Protein AF-A0A2A2J9A6-F1 (afdb_monomer_lite)

Foldseek 3Di:
DDDDDDPQFQFKKKKFFFKWQFPDFPDPAAFFKKKWKDAPNDIDIFDTQPSCHRIGTGRDIDIDGHGPPGQWMKMWMWGDDPPDDIHTAWIDIDGHDPVLVVFDKDWDWDQIAGPVGDSRGGITTMIIHTDGDPPQPPPPDDDDDDDDDDQDDQDVVLLVVVCVVQVVDDSVVLVVLCVVVSNPSVSSVVVSVVVVD

Sequence (197 aa):
MYGFIPPNTRGRLSITIHEANLVKNYGLVKMDPYIRIRVGHAGFETQTNLSGGRNPVWNRTIHAYLPVGVDSIYVQIFDERAFSSDELIAWQHILLPETIFNGDTVDDYYQLSGPQGENKEGMLHLTFSFAPIEQPVQGPGGVAQQAVREPVQITEEDLKEFADMFPSVDKEVVKCILEEKRGNKEATVNALLEMTQ

Radius of gyration: 27.21 Å; chains: 1; bounding box: 56×37×73 Å

Organism: NCBI:txid2018661

pLDDT: mean 84.54, std 18.9, range [30.8, 98.88]

Secondary structure (DSSP, 8-state):
------TTEEEEEEEEEEEEEES---SSS---EEEEEEETTEEEEPPP-TT-TTS-EEEEEEEEEEETT--EEEEEEEE--SSSPPEEEEEEEEEPPGGGGGT-EEEEEEE-BBTTBTT-SEEEEEEEEEEE-----SSS---------------HHHHHHHHHH-TTS-HHHHHHHHHHTTT-HHHHHHHHHHHH-

Structure (mmCIF, N/CA/C/O backbone):
data_AF-A0A2A2J9A6-F1
#
_entry.id   AF-A0A2A2J9A6-F1
#
loop_
_atom_site.group_PDB
_atom_site.id
_atom_site.type_symbol
_atom_site.label_atom_id
_atom_site.label_alt_id
_atom_site.label_comp_id
_atom_site.label_asym_id
_atom_site.label_entity_id
_atom_site.label_seq_id
_atom_site.pdbx_PDB_ins_code
_atom_site.Cartn_x
_atom_site.Cartn_y
_atom_site.Cartn_z
_atom_site.occupancy
_atom_site.B_iso_or_equiv
_atom_site.auth_seq_id
_atom_site.auth_comp_id
_atom_site.auth_asym_id
_atom_site.auth_atom_id
_atom_site.pdbx_PDB_model_num
ATOM 1 N N . MET A 1 1 ? 1.010 9.301 26.875 1.00 37.62 1 MET A N 1
ATOM 2 C CA . MET A 1 1 ? 1.169 10.314 25.809 1.00 37.62 1 MET A CA 1
ATOM 3 C C . MET A 1 1 ? 0.103 10.000 24.764 1.00 37.62 1 MET A C 1
ATOM 5 O O . MET A 1 1 ? 0.278 9.049 24.016 1.00 37.62 1 MET A O 1
ATOM 9 N N . TYR A 1 2 ? -1.062 10.653 24.826 1.00 45.22 2 TYR A N 1
ATOM 10 C CA . TYR A 1 2 ? -2.195 10.340 23.943 1.00 45.22 2 TYR A CA 1
ATOM 11 C C . TYR A 1 2 ? -1.920 10.926 22.554 1.00 45.22 2 TYR A C 1
ATOM 13 O O . TYR A 1 2 ? -1.975 12.138 22.369 1.00 45.22 2 TYR A O 1
ATOM 21 N N . GLY A 1 3 ? -1.539 10.073 21.603 1.00 61.12 3 GLY A N 1
ATOM 22 C CA . GLY A 1 3 ? -1.417 10.463 20.201 1.00 61.12 3 GLY A CA 1
ATOM 23 C C . GLY A 1 3 ? -2.794 10.782 19.621 1.00 61.12 3 GLY A C 1
ATOM 24 O O . GLY A 1 3 ? -3.776 10.124 19.957 1.00 61.12 3 GLY A O 1
ATOM 25 N N . PHE A 1 4 ? -2.870 11.797 18.762 1.00 74.75 4 PHE A N 1
ATOM 26 C CA . PHE A 1 4 ? -4.088 12.130 18.027 1.00 74.75 4 PHE A CA 1
ATOM 27 C C . PHE A 1 4 ? -4.530 10.934 17.165 1.00 74.75 4 PHE A C 1
ATOM 29 O O . PHE A 1 4 ? -3.755 10.430 16.345 1.00 74.75 4 PHE A O 1
ATOM 36 N N . ILE A 1 5 ? -5.774 10.491 17.356 1.00 81.00 5 ILE A N 1
ATOM 37 C CA . ILE A 1 5 ? -6.442 9.485 16.525 1.00 81.00 5 ILE A CA 1
ATOM 38 C C . ILE A 1 5 ? -7.473 10.233 15.674 1.00 81.00 5 ILE A C 1
ATOM 40 O O . ILE A 1 5 ? -8.324 10.919 16.246 1.00 81.00 5 ILE A O 1
ATOM 44 N N . PRO A 1 6 ? -7.424 10.132 14.334 1.00 81.69 6 PRO A N 1
ATOM 45 C CA . PRO A 1 6 ? -8.417 10.766 13.479 1.00 81.69 6 PRO A CA 1
ATOM 46 C C . PRO A 1 6 ? -9.841 10.290 13.815 1.00 81.69 6 PRO A C 1
ATOM 48 O O . PRO A 1 6 ? -10.031 9.109 14.131 1.00 81.69 6 PRO A O 1
ATOM 51 N N . PRO A 1 7 ? -10.857 11.164 13.723 1.00 80.31 7 PRO A N 1
ATOM 52 C CA . PRO A 1 7 ? -12.243 10.764 13.941 1.00 80.31 7 PRO A CA 1
ATOM 53 C C . PRO A 1 7 ? -12.660 9.671 12.946 1.00 80.31 7 PRO A C 1
ATOM 55 O O . PRO A 1 7 ? -12.127 9.591 11.840 1.00 80.31 7 PRO A O 1
ATOM 58 N N . ASN A 1 8 ? -13.633 8.842 13.334 1.00 86.12 8 ASN A N 1
ATOM 59 C CA . ASN A 1 8 ? -14.159 7.754 12.500 1.00 86.12 8 ASN A CA 1
ATOM 60 C C . ASN A 1 8 ? -13.101 6.705 12.080 1.00 86.12 8 ASN A C 1
ATOM 62 O O . ASN A 1 8 ? -13.161 6.142 10.988 1.00 86.12 8 ASN A O 1
ATOM 66 N N . THR A 1 9 ? -12.123 6.428 12.948 1.00 88.94 9 THR A N 1
ATOM 67 C CA . THR A 1 9 ? -11.085 5.410 12.719 1.00 88.94 9 THR A CA 1
ATOM 68 C C . THR A 1 9 ? -11.513 4.051 13.278 1.00 88.94 9 THR A C 1
ATOM 70 O O . THR A 1 9 ? -11.735 3.921 14.478 1.00 88.94 9 THR A O 1
ATOM 73 N N . ARG A 1 10 ? -11.584 3.019 12.432 1.00 89.81 10 ARG A N 1
ATOM 74 C CA . ARG A 1 10 ? -11.857 1.625 12.831 1.00 89.81 10 ARG A CA 1
ATOM 75 C C . ARG A 1 10 ? -10.683 1.018 13.604 1.00 89.81 10 ARG A C 1
ATOM 77 O O . ARG A 1 10 ? -10.871 0.237 14.530 1.00 89.81 10 ARG A O 1
ATOM 84 N N . GLY A 1 11 ? -9.461 1.346 13.199 1.00 93.88 11 GLY A N 1
ATOM 85 C CA . GLY A 1 11 ? -8.248 0.863 13.846 1.00 93.88 11 GLY A CA 1
ATOM 86 C C . GLY A 1 11 ? -6.990 1.188 13.063 1.00 93.88 11 GLY A C 1
ATOM 87 O O . GLY A 1 11 ? -7.013 1.998 12.138 1.00 93.88 11 GLY A O 1
ATOM 88 N N . ARG A 1 12 ? -5.882 0.562 13.446 1.00 95.81 12 ARG A N 1
ATOM 89 C CA . ARG A 1 12 ? -4.585 0.705 12.790 1.00 95.81 12 ARG A CA 1
ATOM 90 C C . ARG A 1 12 ? -4.320 -0.509 11.908 1.00 95.81 12 ARG A C 1
ATOM 92 O O . ARG A 1 12 ? -4.113 -1.613 12.408 1.00 95.81 12 ARG A O 1
ATOM 99 N N . LEU A 1 13 ? -4.293 -0.276 10.604 1.00 98.12 13 LEU A N 1
ATOM 100 C CA . LEU A 1 13 ? -3.852 -1.234 9.603 1.00 98.12 13 LEU A CA 1
ATOM 101 C C . LEU A 1 13 ? -2.323 -1.184 9.509 1.00 98.12 13 LEU A C 1
ATOM 103 O O . LEU A 1 13 ? -1.741 -0.109 9.344 1.00 98.12 13 LEU A O 1
ATOM 107 N N . SER A 1 14 ? -1.679 -2.340 9.615 1.00 98.50 14 SER A N 1
ATOM 108 C CA . SER A 1 14 ? -0.256 -2.504 9.331 1.00 98.50 14 SER A CA 1
ATOM 109 C C . SER A 1 14 ? -0.106 -3.215 7.995 1.00 98.50 14 SER A C 1
ATOM 111 O O . SER A 1 14 ? -0.689 -4.276 7.785 1.00 98.50 14 SER A O 1
ATOM 113 N N . ILE A 1 15 ? 0.662 -2.604 7.098 1.00 98.69 15 ILE A N 1
ATOM 114 C CA . ILE A 1 15 ? 0.931 -3.103 5.752 1.00 98.69 15 ILE A CA 1
ATOM 115 C C . ILE A 1 15 ? 2.437 -3.269 5.642 1.00 98.69 15 ILE A C 1
ATOM 117 O O . ILE A 1 15 ? 3.156 -2.270 5.599 1.00 98.69 15 ILE A O 1
ATOM 121 N N . THR A 1 16 ? 2.920 -4.504 5.618 1.00 98.75 16 THR A N 1
ATOM 122 C CA . THR A 1 16 ? 4.323 -4.789 5.315 1.00 98.75 16 THR A CA 1
ATOM 123 C C . THR A 1 16 ? 4.455 -5.091 3.836 1.00 98.75 16 THR A C 1
ATOM 125 O O . THR A 1 16 ? 3.799 -5.985 3.313 1.00 98.75 16 THR A O 1
ATOM 128 N N . ILE A 1 17 ? 5.304 -4.313 3.178 1.00 98.75 17 ILE A N 1
ATOM 129 C CA . ILE A 1 17 ? 5.631 -4.417 1.765 1.00 98.75 17 ILE A CA 1
ATOM 130 C C . ILE A 1 17 ? 6.988 -5.105 1.671 1.00 98.75 17 ILE A C 1
ATOM 132 O O . ILE A 1 17 ? 7.995 -4.510 2.067 1.00 98.75 17 ILE A O 1
ATOM 136 N N . HIS A 1 18 ? 7.014 -6.339 1.175 1.00 98.81 18 HIS A N 1
ATOM 137 C CA . HIS A 1 18 ? 8.240 -7.137 1.108 1.00 98.81 18 HIS A CA 1
ATOM 138 C C . HIS A 1 18 ? 8.972 -6.889 -0.202 1.00 98.81 18 HIS A C 1
ATOM 140 O O . HIS A 1 18 ? 9.935 -6.122 -0.242 1.00 98.81 18 HIS A O 1
ATOM 146 N N . GLU A 1 19 ? 8.471 -7.481 -1.280 1.00 98.75 19 GLU A N 1
ATOM 147 C CA . GLU A 1 19 ? 9.080 -7.468 -2.604 1.00 98.75 19 GLU A CA 1
ATOM 148 C C . GLU A 1 19 ? 8.026 -7.574 -3.707 1.00 98.75 19 GLU A C 1
ATOM 150 O O . GLU A 1 19 ? 6.873 -7.939 -3.461 1.00 98.75 19 GLU A O 1
ATOM 155 N N . ALA A 1 20 ? 8.427 -7.269 -4.938 1.00 98.69 20 ALA A N 1
ATOM 156 C CA . ALA A 1 20 ? 7.627 -7.543 -6.124 1.00 98.69 20 ALA A CA 1
ATOM 157 C C . ALA A 1 20 ? 8.412 -8.384 -7.131 1.00 98.69 20 ALA A C 1
ATOM 159 O O . ALA A 1 20 ? 9.635 -8.305 -7.224 1.00 98.69 20 ALA A O 1
ATOM 160 N N . ASN A 1 21 ? 7.689 -9.148 -7.943 1.00 98.44 21 ASN A N 1
ATOM 161 C CA . ASN A 1 21 ? 8.224 -9.810 -9.123 1.00 98.44 21 ASN A CA 1
ATOM 162 C C . ASN A 1 21 ? 7.487 -9.282 -10.351 1.00 98.44 21 ASN A C 1
ATOM 164 O O . ASN A 1 21 ? 6.360 -9.693 -10.622 1.00 98.44 21 ASN A O 1
ATOM 168 N N . LEU A 1 22 ? 8.121 -8.347 -11.058 1.00 98.44 22 LEU A N 1
ATOM 169 C CA . LEU A 1 22 ? 7.588 -7.662 -12.229 1.00 98.44 22 LEU A CA 1
ATOM 170 C C . LEU A 1 22 ? 7.965 -8.401 -13.515 1.00 98.44 22 LEU A C 1
ATOM 172 O O . LEU A 1 22 ? 9.079 -8.909 -13.694 1.00 98.44 22 LEU A O 1
ATOM 176 N N . VAL A 1 23 ? 7.048 -8.398 -14.475 1.00 97.88 23 VAL A N 1
ATOM 177 C CA . VAL A 1 23 ? 7.253 -9.103 -15.750 1.00 97.88 23 VAL A CA 1
ATOM 178 C C . VAL A 1 23 ? 8.178 -8.352 -16.707 1.00 97.88 23 VAL A C 1
ATOM 180 O O . VAL A 1 23 ? 8.826 -8.977 -17.547 1.00 97.88 23 VAL A O 1
ATOM 183 N N . LYS A 1 24 ? 8.278 -7.022 -16.586 1.00 96.44 24 LYS A N 1
ATOM 184 C CA . LYS A 1 24 ? 8.954 -6.172 -17.570 1.00 96.44 24 LYS A CA 1
ATOM 185 C C . LYS A 1 24 ? 9.792 -5.071 -16.923 1.00 96.44 24 LYS A C 1
ATOM 187 O O . LYS A 1 24 ? 9.453 -4.550 -15.871 1.00 96.44 24 LYS A O 1
ATOM 192 N N . ASN A 1 25 ? 10.905 -4.738 -17.579 1.00 94.56 25 ASN A N 1
ATOM 193 C CA . ASN A 1 25 ? 11.685 -3.532 -17.311 1.00 94.56 25 ASN A CA 1
ATOM 194 C C . ASN A 1 25 ? 11.294 -2.479 -18.354 1.00 94.56 25 ASN A C 1
ATOM 196 O O . ASN A 1 25 ? 11.432 -2.741 -19.551 1.00 94.56 25 ASN A O 1
ATOM 200 N N . TYR A 1 26 ? 10.787 -1.331 -17.912 1.00 90.94 26 TYR A N 1
ATOM 201 C CA . TYR A 1 26 ? 10.295 -0.271 -18.799 1.00 90.94 26 TYR A CA 1
ATOM 202 C C . TYR A 1 26 ? 11.366 0.771 -19.159 1.00 90.94 26 TYR A C 1
ATOM 204 O O . TYR A 1 26 ? 11.257 1.428 -20.192 1.00 90.94 26 TYR A O 1
ATOM 212 N N . GLY A 1 27 ? 12.434 0.872 -18.362 1.00 84.31 27 GLY A N 1
ATOM 213 C CA . GLY A 1 27 ? 13.573 1.753 -18.622 1.00 84.31 27 GLY A CA 1
ATOM 214 C C . GLY A 1 27 ? 14.643 1.160 -19.551 1.00 84.31 27 GLY A C 1
ATOM 215 O O . GLY A 1 27 ? 14.686 -0.043 -19.816 1.00 84.31 27 GLY A O 1
ATOM 216 N N . LEU A 1 28 ? 15.556 2.023 -20.012 1.00 86.19 28 LEU A N 1
ATOM 217 C CA . LEU A 1 28 ? 16.792 1.617 -20.706 1.00 86.19 28 LEU A CA 1
ATOM 218 C C . LEU A 1 28 ? 17.815 0.989 -19.746 1.00 86.19 28 LEU A C 1
ATOM 220 O O . LEU A 1 28 ? 18.600 0.128 -20.137 1.00 86.19 28 LEU A O 1
ATOM 224 N N . VAL A 1 29 ? 17.798 1.438 -18.491 1.00 91.75 29 VAL A N 1
ATOM 225 C CA . VAL A 1 29 ? 18.551 0.873 -17.367 1.00 91.75 29 VAL A CA 1
ATOM 226 C C . VAL A 1 29 ? 17.598 0.109 -16.448 1.00 91.75 29 VAL A C 1
ATOM 228 O O . VAL A 1 29 ? 16.384 0.094 -16.675 1.00 91.75 29 VAL A O 1
ATOM 231 N N . LYS A 1 30 ? 18.140 -0.556 -15.421 1.00 95.12 30 LYS A N 1
ATOM 232 C CA . LYS A 1 30 ? 17.301 -1.125 -14.363 1.00 95.12 30 LYS A CA 1
ATOM 233 C C . LYS A 1 30 ? 16.459 -0.014 -13.743 1.00 95.12 30 LYS A C 1
ATOM 235 O O . LYS A 1 30 ? 17.002 1.037 -13.430 1.00 95.12 30 LYS A O 1
ATOM 240 N N . MET A 1 31 ? 15.172 -0.292 -13.588 1.00 96.75 31 MET A N 1
ATOM 241 C CA . MET A 1 31 ? 14.245 0.592 -12.887 1.00 96.75 31 MET A CA 1
ATOM 242 C C . MET A 1 31 ? 14.673 0.798 -11.432 1.00 96.75 31 MET A C 1
ATOM 244 O O . MET A 1 31 ? 15.325 -0.084 -10.853 1.00 96.75 31 MET A O 1
ATOM 248 N N . ASP A 1 32 ? 14.221 1.911 -10.863 1.00 97.88 32 ASP A N 1
ATOM 249 C CA . ASP A 1 32 ? 14.381 2.314 -9.467 1.00 97.88 32 ASP A CA 1
ATOM 250 C C . ASP A 1 32 ? 12.989 2.339 -8.797 1.00 97.88 32 ASP A C 1
ATOM 252 O O . ASP A 1 32 ? 12.348 3.390 -8.731 1.00 97.88 32 ASP A O 1
ATOM 256 N N . PRO A 1 33 ? 12.439 1.186 -8.355 1.00 98.38 33 PRO A N 1
ATOM 257 C CA . PRO A 1 33 ? 11.025 1.112 -8.016 1.00 98.38 33 PRO A CA 1
ATOM 258 C C . PRO A 1 33 ? 10.709 1.634 -6.609 1.00 98.38 33 PRO A C 1
ATOM 260 O O . PRO A 1 33 ? 11.373 1.274 -5.630 1.00 98.38 33 PRO A O 1
ATOM 263 N N . TYR A 1 34 ? 9.621 2.388 -6.475 1.00 98.75 34 TYR A N 1
ATOM 264 C CA . TYR A 1 34 ? 9.005 2.736 -5.189 1.00 98.75 34 TYR A CA 1
ATOM 265 C C . TYR A 1 34 ? 7.493 2.527 -5.225 1.00 98.75 34 TYR A C 1
ATOM 267 O O . TYR A 1 34 ? 6.881 2.443 -6.291 1.00 98.75 34 TYR A O 1
ATOM 275 N N . ILE A 1 35 ? 6.878 2.419 -4.048 1.00 98.75 35 ILE A N 1
ATOM 276 C CA . ILE A 1 35 ? 5.447 2.164 -3.916 1.00 98.75 35 ILE A CA 1
ATOM 277 C C . ILE A 1 35 ? 4.744 3.363 -3.295 1.00 98.75 35 ILE A C 1
ATOM 279 O O . ILE A 1 35 ? 5.175 3.871 -2.263 1.00 98.75 35 ILE A O 1
ATOM 283 N N . ARG A 1 36 ? 3.605 3.742 -3.884 1.00 98.75 36 ARG A N 1
ATOM 284 C CA . ARG A 1 36 ? 2.583 4.594 -3.270 1.00 98.75 36 ARG A CA 1
ATOM 285 C C . ARG A 1 36 ? 1.403 3.738 -2.824 1.00 98.75 36 ARG A C 1
ATOM 287 O O . ARG A 1 36 ? 0.840 2.998 -3.629 1.00 98.75 36 ARG A O 1
ATOM 294 N N . ILE A 1 37 ? 0.991 3.869 -1.566 1.00 98.56 37 ILE A N 1
ATOM 295 C CA . ILE A 1 37 ? -0.223 3.240 -1.032 1.00 98.56 37 ILE A CA 1
ATOM 296 C C . ILE A 1 37 ? -1.220 4.314 -0.627 1.00 98.56 37 ILE A C 1
ATOM 298 O O . ILE A 1 37 ? -0.871 5.282 0.047 1.00 98.56 37 ILE A O 1
ATOM 302 N N . ARG A 1 38 ? -2.484 4.106 -0.992 1.00 98.44 38 ARG A N 1
ATOM 303 C CA . ARG A 1 38 ? -3.616 4.904 -0.532 1.00 98.44 38 ARG A CA 1
ATOM 304 C C . ARG A 1 38 ? -4.529 4.075 0.362 1.00 98.44 38 ARG A C 1
ATOM 306 O O . ARG A 1 38 ? -5.025 3.034 -0.064 1.00 98.44 38 ARG A O 1
ATOM 313 N N . VAL A 1 39 ? -4.783 4.578 1.568 1.00 96.94 39 VAL A N 1
ATOM 314 C CA . VAL A 1 39 ? -5.752 4.028 2.528 1.00 96.94 39 VAL A CA 1
ATOM 315 C C . VAL A 1 39 ? -6.787 5.114 2.818 1.00 96.94 39 VAL A C 1
ATOM 317 O O . VAL A 1 39 ? -6.481 6.115 3.468 1.00 96.94 39 VAL A O 1
ATOM 320 N N . GLY A 1 40 ? -8.002 4.969 2.284 1.00 92.62 40 GLY A N 1
ATOM 321 C CA . GLY A 1 40 ? -8.986 6.057 2.285 1.00 92.62 40 GLY A CA 1
ATOM 322 C C . GLY A 1 40 ? -8.432 7.312 1.590 1.00 92.62 40 GLY A C 1
ATOM 323 O O . GLY A 1 40 ? -8.133 7.288 0.397 1.00 92.62 40 GLY A O 1
ATOM 324 N N . HIS A 1 41 ? -8.259 8.403 2.342 1.00 90.12 41 HIS A N 1
ATOM 325 C CA . HIS A 1 41 ? -7.660 9.652 1.846 1.00 90.12 41 HIS A CA 1
ATOM 326 C C . HIS A 1 41 ? -6.166 9.800 2.162 1.00 90.12 41 HIS A C 1
ATOM 328 O O . HIS A 1 41 ? -5.529 10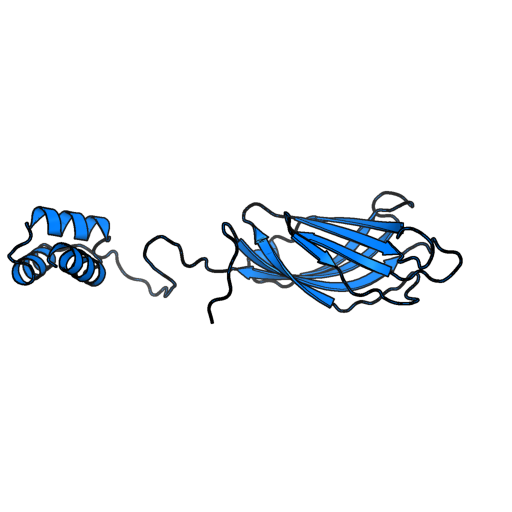.725 1.661 1.00 90.12 41 HIS A O 1
ATOM 334 N N . ALA A 1 42 ? -5.600 8.919 2.988 1.00 93.88 42 ALA A N 1
ATOM 335 C CA . ALA A 1 42 ? -4.199 8.992 3.373 1.00 93.88 42 ALA A CA 1
ATOM 336 C C . ALA A 1 42 ? -3.309 8.348 2.301 1.00 93.88 42 ALA A C 1
ATOM 338 O O . ALA A 1 42 ? -3.584 7.234 1.849 1.00 93.88 42 ALA A O 1
ATOM 339 N N . GLY A 1 43 ? -2.247 9.054 1.909 1.00 97.00 43 GLY A N 1
ATOM 340 C CA . GLY A 1 43 ? -1.203 8.562 1.012 1.00 97.00 43 GLY A CA 1
ATOM 341 C C . GLY A 1 43 ? 0.084 8.257 1.776 1.00 97.00 43 GLY A C 1
ATOM 342 O O . GLY A 1 43 ? 0.459 8.997 2.684 1.00 97.00 43 GLY A O 1
ATOM 343 N N . PHE A 1 44 ? 0.755 7.177 1.395 1.00 98.06 44 PHE A N 1
ATOM 344 C CA . PHE A 1 44 ? 2.020 6.728 1.968 1.00 98.06 44 PHE A CA 1
ATOM 345 C C . PHE A 1 44 ? 2.971 6.308 0.855 1.00 98.06 44 PHE A C 1
ATOM 347 O O . PHE A 1 44 ? 2.519 5.820 -0.181 1.00 98.06 44 PHE A O 1
ATOM 354 N N . GLU A 1 45 ? 4.274 6.436 1.093 1.00 97.81 45 GLU A N 1
ATOM 355 C CA . GLU A 1 45 ? 5.305 6.042 0.135 1.00 97.81 45 GLU A CA 1
ATOM 356 C C . GLU A 1 45 ? 6.404 5.214 0.805 1.00 97.81 45 GLU A C 1
ATOM 358 O O . GLU A 1 45 ? 6.719 5.400 1.988 1.00 97.81 45 GLU A O 1
ATOM 363 N N . THR A 1 46 ? 6.986 4.284 0.052 1.00 98.38 46 THR A N 1
ATOM 364 C CA . THR A 1 46 ? 8.234 3.618 0.437 1.00 98.38 46 THR A CA 1
ATOM 365 C C . THR A 1 46 ? 9.436 4.464 0.039 1.00 98.38 46 THR A C 1
ATOM 367 O O . THR A 1 46 ? 9.331 5.398 -0.747 1.00 98.38 46 THR A O 1
ATOM 370 N N . GLN A 1 47 ? 10.612 4.090 0.543 1.00 97.69 47 GLN A N 1
ATOM 371 C CA . GLN A 1 47 ? 11.848 4.496 -0.118 1.00 97.69 47 GLN A CA 1
ATOM 372 C C . GLN A 1 47 ? 11.965 3.802 -1.477 1.00 97.69 47 GLN A C 1
ATOM 374 O O . GLN A 1 47 ? 11.405 2.720 -1.686 1.00 97.69 47 GLN A O 1
ATOM 379 N N . THR A 1 48 ? 12.730 4.414 -2.367 1.00 98.31 48 THR A N 1
ATOM 380 C CA . THR A 1 48 ? 13.068 3.860 -3.673 1.00 98.31 48 THR A CA 1
ATOM 381 C C . THR A 1 48 ? 14.092 2.746 -3.541 1.00 98.31 48 THR A C 1
ATOM 383 O O . THR A 1 48 ? 15.120 2.895 -2.874 1.00 98.31 48 THR A O 1
ATOM 386 N N . ASN A 1 49 ? 13.824 1.611 -4.184 1.00 98.19 49 ASN A N 1
ATOM 387 C CA . ASN A 1 49 ? 14.782 0.525 -4.283 1.00 98.19 49 ASN A CA 1
ATOM 388 C C . ASN A 1 49 ? 15.687 0.752 -5.499 1.00 98.19 49 ASN A C 1
ATOM 390 O O . ASN A 1 49 ? 15.377 0.336 -6.614 1.00 98.19 49 ASN A O 1
ATOM 394 N N . LEU A 1 50 ? 16.806 1.440 -5.263 1.00 97.50 50 LEU A N 1
ATOM 395 C CA . LEU A 1 50 ? 17.778 1.782 -6.300 1.00 97.50 50 LEU A CA 1
ATOM 396 C C . LEU A 1 50 ? 18.280 0.526 -7.026 1.00 97.50 50 LEU A C 1
ATOM 398 O O . LEU A 1 50 ? 18.790 -0.415 -6.417 1.00 97.50 50 LEU A O 1
ATOM 402 N N . SER A 1 51 ? 18.170 0.538 -8.346 1.00 95.75 51 SER A N 1
ATOM 403 C CA . SER A 1 51 ? 18.510 -0.533 -9.272 1.00 95.75 51 SER A CA 1
ATOM 404 C C . SER A 1 51 ? 17.784 -1.859 -9.005 1.00 95.75 51 SER A C 1
ATOM 406 O O . SER A 1 51 ? 18.292 -2.933 -9.355 1.00 95.75 51 SER A O 1
ATOM 408 N N . GLY A 1 52 ? 16.588 -1.804 -8.407 1.00 95.94 52 GLY A N 1
ATOM 409 C CA . GLY A 1 52 ? 15.756 -2.974 -8.106 1.00 95.94 52 GLY A CA 1
ATOM 410 C C . GLY A 1 52 ? 15.269 -3.715 -9.356 1.00 95.94 52 GLY A C 1
ATOM 411 O O . GLY A 1 52 ? 15.089 -4.936 -9.349 1.00 95.94 52 GLY A O 1
ATOM 412 N N . GLY A 1 53 ? 15.119 -3.003 -10.478 1.00 97.12 53 GLY A N 1
ATOM 413 C CA . GLY A 1 53 ? 14.702 -3.587 -11.750 1.00 97.12 53 GLY A CA 1
ATOM 414 C C . GLY A 1 53 ? 13.365 -4.323 -11.633 1.00 97.12 53 GLY A C 1
ATOM 415 O O . GLY A 1 53 ? 12.368 -3.752 -11.206 1.00 97.12 53 GLY A O 1
ATOM 416 N N . ARG A 1 54 ? 13.335 -5.602 -12.029 1.00 98.12 54 ARG A N 1
ATOM 417 C CA . ARG A 1 54 ? 12.118 -6.434 -11.996 1.00 98.12 54 ARG A CA 1
ATOM 418 C C . ARG A 1 54 ? 11.852 -7.112 -10.652 1.00 98.12 54 ARG A C 1
ATOM 420 O O . ARG A 1 54 ? 10.778 -7.675 -10.482 1.00 98.12 54 ARG A O 1
ATOM 427 N N . ASN A 1 55 ? 12.808 -7.088 -9.727 1.00 98.31 55 ASN A N 1
ATOM 428 C CA . ASN A 1 55 ? 12.698 -7.779 -8.443 1.00 98.31 55 ASN A CA 1
ATOM 429 C C . ASN A 1 55 ? 13.030 -6.834 -7.278 1.00 98.31 55 ASN A C 1
ATOM 431 O O . ASN A 1 55 ? 13.993 -7.087 -6.553 1.00 98.31 55 ASN A O 1
ATOM 435 N N . PRO A 1 56 ? 12.305 -5.706 -7.136 1.00 98.38 56 PRO A N 1
ATOM 436 C CA . PRO A 1 56 ? 12.560 -4.767 -6.056 1.00 98.38 56 PRO A CA 1
ATOM 437 C C . PRO A 1 56 ? 12.171 -5.342 -4.693 1.00 98.38 56 PRO A C 1
ATOM 439 O O . PRO A 1 56 ? 11.170 -6.049 -4.571 1.00 98.38 56 PRO A O 1
ATOM 442 N N . VAL A 1 57 ? 12.938 -4.972 -3.667 1.00 98.62 57 VAL A N 1
ATOM 443 C CA . VAL A 1 57 ? 12.708 -5.349 -2.265 1.00 98.62 57 VAL A CA 1
ATOM 444 C C . VAL A 1 57 ? 12.692 -4.085 -1.408 1.00 98.62 57 VAL A C 1
ATOM 446 O O . VAL A 1 57 ? 13.612 -3.269 -1.483 1.00 98.62 57 VAL A O 1
ATOM 449 N N . TRP A 1 58 ? 11.666 -3.930 -0.572 1.00 98.44 58 TRP A N 1
ATOM 450 C CA . TRP A 1 58 ? 11.496 -2.767 0.305 1.00 98.44 58 TRP A CA 1
ATOM 451 C C . TRP A 1 58 ? 11.531 -3.123 1.788 1.00 98.44 58 TRP A C 1
ATOM 453 O O . TRP A 1 58 ? 12.077 -2.345 2.569 1.00 98.44 58 TRP A O 1
ATOM 463 N N . ASN A 1 59 ? 10.955 -4.264 2.184 1.00 97.25 59 ASN A N 1
ATOM 464 C CA . ASN A 1 59 ? 10.820 -4.689 3.585 1.00 97.25 59 ASN A CA 1
ATOM 465 C C . ASN A 1 59 ? 10.359 -3.549 4.509 1.00 97.25 59 ASN A C 1
ATOM 467 O O . ASN A 1 59 ? 10.939 -3.282 5.566 1.00 97.25 59 ASN A O 1
ATOM 471 N N . ARG A 1 60 ? 9.324 -2.826 4.071 1.00 96.69 60 ARG A N 1
ATOM 472 C CA . ARG A 1 60 ? 8.830 -1.618 4.732 1.00 96.69 60 ARG A CA 1
ATOM 473 C C . ARG A 1 60 ? 7.445 -1.859 5.301 1.00 96.69 60 ARG A C 1
ATOM 475 O O . ARG A 1 60 ? 6.514 -2.151 4.561 1.00 96.69 60 ARG A O 1
ATOM 482 N N . THR A 1 61 ? 7.290 -1.623 6.599 1.00 98.00 61 THR A N 1
ATOM 483 C CA . THR A 1 61 ? 5.972 -1.574 7.236 1.00 98.00 61 THR A CA 1
ATOM 484 C C . THR A 1 61 ? 5.450 -0.141 7.295 1.00 98.00 61 THR A C 1
ATOM 486 O O . THR A 1 61 ? 6.126 0.769 7.782 1.00 98.00 61 THR A O 1
ATOM 489 N N . ILE A 1 62 ? 4.231 0.051 6.800 1.00 96.69 62 ILE A N 1
ATOM 490 C CA . ILE A 1 62 ? 3.435 1.270 6.932 1.00 96.69 62 ILE A CA 1
ATOM 491 C C . ILE A 1 62 ? 2.333 1.006 7.956 1.00 96.69 62 ILE A C 1
ATOM 493 O O . ILE A 1 62 ? 1.644 -0.010 7.894 1.00 96.69 62 ILE A O 1
ATOM 497 N N . HIS A 1 63 ? 2.146 1.947 8.879 1.00 95.62 63 HIS A N 1
ATOM 498 C CA . HIS A 1 63 ? 1.024 1.941 9.809 1.00 95.62 63 HIS A CA 1
ATOM 499 C C . HIS A 1 63 ? 0.059 3.060 9.431 1.00 95.62 63 HIS A C 1
ATOM 501 O O . HIS A 1 63 ? 0.409 4.238 9.511 1.00 95.62 63 HIS A O 1
ATOM 507 N N . ALA A 1 64 ? -1.152 2.687 9.034 1.00 95.44 64 ALA A N 1
ATOM 508 C CA . ALA A 1 64 ? -2.201 3.607 8.628 1.00 95.44 64 ALA A CA 1
ATOM 509 C C . ALA A 1 64 ? -3.394 3.508 9.581 1.00 95.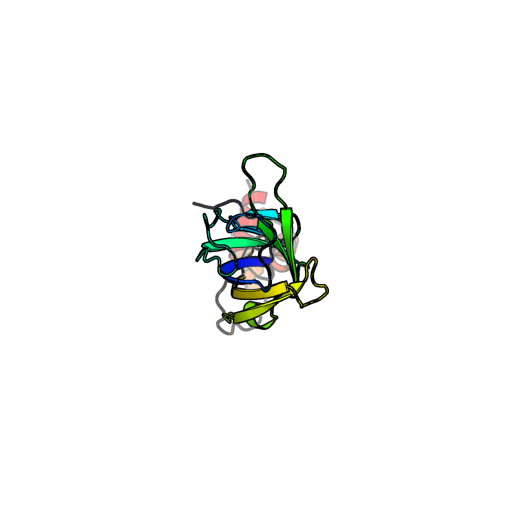44 64 ALA A C 1
ATOM 511 O O . ALA A 1 64 ? -3.774 2.419 10.012 1.00 95.44 64 ALA A O 1
ATOM 512 N N . TYR A 1 65 ? -4.022 4.640 9.885 1.00 95.06 65 TYR A N 1
ATOM 513 C CA . TYR A 1 65 ? -5.365 4.625 10.455 1.00 95.06 65 TYR A CA 1
ATOM 514 C C . TYR A 1 65 ? -6.354 4.236 9.355 1.00 95.06 65 TYR A C 1
ATOM 516 O O . TYR A 1 65 ? -6.367 4.857 8.294 1.00 95.06 65 TYR A O 1
ATOM 524 N N . LEU A 1 66 ? -7.155 3.202 9.599 1.00 96.00 66 LEU A N 1
ATOM 525 C CA . LEU A 1 66 ? -8.183 2.722 8.683 1.00 96.00 66 LEU A CA 1
ATOM 526 C C . LEU A 1 66 ? -9.530 3.344 9.075 1.00 96.00 66 LEU A C 1
ATOM 528 O O . LEU A 1 66 ? -10.033 3.027 10.157 1.00 96.00 66 LEU A O 1
ATOM 532 N N . PRO A 1 67 ? -10.129 4.215 8.247 1.00 93.69 67 PRO A N 1
ATOM 533 C CA . PRO A 1 67 ? -11.449 4.770 8.527 1.00 93.69 67 PRO A CA 1
ATOM 534 C C . PRO A 1 67 ? -12.547 3.697 8.500 1.00 93.69 67 PRO A C 1
ATOM 536 O O . PRO A 1 67 ? -12.437 2.692 7.797 1.00 93.69 67 PRO A O 1
ATOM 539 N N . VAL A 1 68 ? -13.634 3.913 9.241 1.00 89.88 68 VAL A N 1
ATOM 540 C CA . VAL A 1 68 ? -14.831 3.061 9.153 1.00 89.88 68 VAL A CA 1
ATOM 541 C C . VAL A 1 68 ? -15.403 3.127 7.735 1.00 89.88 68 VAL A C 1
ATOM 543 O O . VAL A 1 68 ? -15.500 4.203 7.148 1.00 89.88 68 VAL A O 1
ATOM 546 N N . GLY A 1 69 ? -15.782 1.970 7.188 1.00 90.94 69 GLY A N 1
ATOM 547 C CA . GLY A 1 69 ? -16.315 1.840 5.829 1.00 90.94 69 GLY A CA 1
ATOM 548 C C . GLY A 1 69 ? -15.254 1.724 4.732 1.00 90.94 69 GLY A C 1
ATOM 549 O O . GLY A 1 69 ? -15.610 1.437 3.596 1.00 90.94 69 GLY A O 1
ATOM 550 N N . VAL A 1 70 ? -13.966 1.898 5.049 1.00 95.56 70 VAL A N 1
ATOM 551 C CA . VAL A 1 70 ? -12.877 1.589 4.113 1.00 95.56 70 VAL A CA 1
ATOM 552 C C . VAL A 1 70 ? -12.513 0.113 4.252 1.00 95.56 70 VAL A C 1
ATOM 554 O O . VAL A 1 70 ? -12.094 -0.341 5.318 1.00 95.56 70 VAL A O 1
ATOM 557 N N . ASP A 1 71 ? -12.666 -0.625 3.160 1.00 96.44 71 ASP A N 1
ATOM 558 C CA . ASP A 1 71 ? -12.448 -2.071 3.055 1.00 96.44 71 ASP A CA 1
ATOM 559 C C . ASP A 1 71 ? -11.330 -2.434 2.072 1.00 96.44 71 ASP A C 1
ATOM 561 O O . ASP A 1 71 ? -11.066 -3.606 1.829 1.00 96.44 71 ASP A O 1
ATOM 565 N N . SER A 1 72 ? -10.669 -1.437 1.490 1.00 97.88 72 SER A N 1
ATOM 566 C CA . SER A 1 72 ? -9.710 -1.644 0.419 1.00 97.88 72 SER A CA 1
ATOM 567 C C . SER A 1 72 ? -8.619 -0.584 0.400 1.00 97.88 72 SER A C 1
ATOM 569 O O . SER A 1 72 ? -8.755 0.513 0.953 1.00 97.88 72 SER A O 1
ATOM 571 N N . ILE A 1 73 ? -7.508 -0.935 -0.238 1.00 98.50 73 ILE A N 1
ATOM 572 C CA . ILE A 1 73 ? -6.374 -0.047 -0.471 1.00 98.50 73 ILE A CA 1
ATOM 573 C C . ILE A 1 73 ? -6.048 -0.006 -1.957 1.00 98.50 73 ILE A C 1
ATOM 575 O O . ILE A 1 73 ? -6.311 -0.955 -2.699 1.00 98.50 73 ILE A O 1
ATOM 579 N N . TYR A 1 74 ? -5.424 1.086 -2.383 1.00 98.69 74 TYR A N 1
ATOM 580 C CA . TYR A 1 74 ? -4.888 1.200 -3.732 1.00 98.69 74 TYR A CA 1
ATOM 581 C C . TYR A 1 74 ? -3.370 1.284 -3.676 1.00 98.69 74 TYR A C 1
ATOM 583 O O . TYR A 1 74 ? -2.820 2.144 -2.987 1.00 98.69 74 TYR A O 1
ATOM 591 N N . VAL A 1 75 ? -2.706 0.382 -4.387 1.00 98.75 75 VAL A N 1
ATOM 592 C CA . VAL A 1 75 ? -1.250 0.272 -4.443 1.00 98.75 75 VAL A CA 1
ATOM 593 C C . VAL A 1 75 ? -0.789 0.615 -5.848 1.00 98.75 75 VAL A C 1
ATOM 595 O O . VAL A 1 75 ? -1.364 0.151 -6.830 1.00 98.75 75 VAL A O 1
ATOM 598 N N . GLN A 1 76 ? 0.258 1.422 -5.947 1.00 98.81 76 GLN A N 1
ATOM 599 C CA . GLN A 1 76 ? 0.884 1.812 -7.202 1.00 98.81 76 GLN A CA 1
ATOM 600 C C . GLN A 1 76 ? 2.395 1.658 -7.078 1.00 98.81 76 GLN A C 1
ATOM 602 O O . GLN A 1 76 ? 2.971 2.104 -6.090 1.00 98.81 76 GLN A O 1
ATOM 607 N N . ILE A 1 77 ? 3.027 1.062 -8.082 1.00 98.75 77 ILE A N 1
ATOM 608 C CA . ILE A 1 77 ? 4.479 0.938 -8.192 1.00 98.75 77 ILE A CA 1
ATOM 609 C C . ILE A 1 77 ? 4.943 1.894 -9.285 1.00 98.75 77 ILE A C 1
ATOM 611 O O . ILE A 1 77 ? 4.438 1.843 -10.410 1.00 98.75 77 ILE A O 1
ATOM 615 N N . PHE A 1 78 ? 5.892 2.755 -8.948 1.00 98.56 78 PHE A N 1
ATOM 616 C CA . PHE A 1 78 ? 6.500 3.722 -9.850 1.00 98.56 78 PHE A CA 1
ATOM 617 C C . PHE A 1 78 ? 7.974 3.396 -10.075 1.00 98.56 78 PHE A C 1
ATOM 619 O O . PHE A 1 78 ? 8.618 2.852 -9.185 1.00 98.56 78 PHE A O 1
ATOM 626 N N . ASP A 1 79 ? 8.491 3.753 -11.247 1.00 97.94 79 ASP A N 1
ATOM 627 C CA . ASP A 1 79 ? 9.919 3.857 -11.556 1.00 97.94 79 ASP A CA 1
ATOM 628 C C . ASP A 1 79 ? 10.355 5.318 -11.359 1.00 97.94 79 ASP A C 1
ATOM 630 O O . ASP A 1 79 ? 9.870 6.197 -12.081 1.00 97.94 79 ASP A O 1
ATOM 634 N N . GLU A 1 80 ? 11.214 5.584 -10.368 1.00 97.31 80 GLU A N 1
ATOM 635 C CA . GLU A 1 80 ? 11.771 6.922 -10.132 1.00 97.31 80 GLU A CA 1
ATOM 636 C C . GLU A 1 80 ? 12.772 7.273 -11.233 1.00 97.31 80 GLU A C 1
ATOM 638 O O . GLU A 1 80 ? 13.662 6.488 -11.564 1.00 97.31 80 GLU A O 1
ATOM 643 N N . ARG A 1 81 ? 12.641 8.467 -11.823 1.00 93.50 81 ARG A N 1
ATOM 644 C CA . ARG A 1 81 ? 13.491 8.878 -12.949 1.00 93.50 81 ARG A CA 1
ATOM 645 C C . ARG A 1 81 ? 14.215 10.183 -12.665 1.00 93.50 81 ARG A C 1
ATOM 647 O O . ARG A 1 81 ? 13.614 11.205 -12.370 1.00 93.50 81 ARG A O 1
ATOM 654 N N . ALA A 1 82 ? 15.528 10.182 -12.886 1.00 87.88 82 ALA A N 1
ATOM 655 C CA . ALA A 1 82 ? 16.372 11.348 -12.620 1.00 87.88 82 ALA A CA 1
ATOM 656 C C . ALA A 1 82 ? 16.104 12.559 -13.540 1.00 87.88 82 ALA A C 1
ATOM 658 O O . ALA A 1 82 ? 16.354 13.697 -13.149 1.00 87.88 82 ALA A O 1
ATOM 659 N N . PHE A 1 83 ? 15.641 12.331 -14.776 1.00 87.56 83 PHE A N 1
ATOM 660 C CA . PHE A 1 83 ? 15.542 13.372 -15.816 1.00 87.56 83 PHE A CA 1
ATOM 661 C C . PHE A 1 83 ? 14.145 13.518 -16.434 1.00 87.56 83 PHE A C 1
ATOM 663 O O . PHE A 1 83 ? 13.963 14.287 -17.377 1.00 87.56 83 PHE A O 1
ATOM 670 N N . SER A 1 84 ? 13.156 12.783 -15.934 1.00 90.06 84 SER A N 1
ATOM 671 C CA . SER A 1 84 ? 11.767 12.862 -16.390 1.00 90.06 84 SER A CA 1
ATOM 672 C C . SER A 1 84 ? 10.827 12.643 -15.215 1.00 90.06 84 SER A C 1
ATOM 674 O O . SER A 1 84 ? 11.268 12.305 -14.125 1.00 90.06 84 SER A O 1
ATOM 676 N N . SER A 1 85 ? 9.523 12.788 -15.437 1.00 94.56 85 SER A N 1
ATOM 677 C CA . SER A 1 85 ? 8.539 12.349 -14.450 1.00 94.56 85 SER A CA 1
ATOM 678 C C . SER A 1 85 ? 8.647 10.846 -14.195 1.00 94.56 85 SER A C 1
ATOM 680 O O . SER A 1 85 ? 8.940 10.082 -15.124 1.00 94.56 85 SER A O 1
ATOM 682 N N . ASP A 1 86 ? 8.367 10.453 -12.956 1.00 96.75 86 ASP A N 1
ATOM 683 C CA . ASP A 1 86 ? 8.252 9.053 -12.562 1.00 96.75 86 ASP A CA 1
ATOM 684 C C . ASP A 1 86 ? 7.169 8.354 -13.376 1.00 96.75 86 ASP A C 1
ATOM 686 O O . ASP A 1 86 ? 6.101 8.914 -13.655 1.00 96.75 86 ASP A O 1
ATOM 690 N N . GLU A 1 87 ? 7.438 7.111 -13.745 1.00 96.81 87 GLU A N 1
ATOM 691 C CA . GLU A 1 87 ? 6.522 6.322 -14.557 1.00 96.81 87 GLU A CA 1
ATOM 692 C C . GLU A 1 87 ? 5.743 5.347 -13.680 1.00 96.81 87 GLU A C 1
ATOM 694 O O . GLU A 1 87 ? 6.330 4.602 -12.902 1.00 96.81 87 GLU A O 1
ATOM 699 N N . LEU A 1 88 ? 4.414 5.321 -13.811 1.00 97.94 88 LEU A N 1
ATOM 700 C CA . LEU A 1 88 ? 3.590 4.285 -13.189 1.00 97.94 88 LEU A CA 1
ATOM 701 C C . LEU A 1 88 ? 3.785 2.972 -13.953 1.00 97.94 88 LEU A C 1
ATOM 703 O O . LEU A 1 88 ? 3.334 2.850 -15.092 1.00 97.94 88 LEU A O 1
ATOM 707 N N . ILE A 1 89 ? 4.415 1.989 -13.314 1.00 97.69 89 ILE A N 1
ATOM 708 C CA . ILE A 1 89 ? 4.745 0.709 -13.950 1.00 97.69 89 ILE A CA 1
ATOM 709 C C . ILE A 1 89 ? 3.768 -0.408 -13.584 1.00 97.69 89 ILE A C 1
ATOM 711 O O . ILE A 1 89 ? 3.566 -1.303 -14.397 1.00 97.69 89 ILE A O 1
ATOM 715 N N . ALA A 1 90 ? 3.140 -0.358 -12.404 1.00 98.69 90 ALA A N 1
ATOM 716 C CA . ALA A 1 90 ? 2.163 -1.356 -11.967 1.00 98.69 90 ALA A CA 1
ATOM 717 C C . ALA A 1 90 ? 1.192 -0.797 -10.914 1.00 98.69 90 ALA A C 1
ATOM 719 O O . ALA A 1 90 ? 1.494 0.186 -10.237 1.00 98.69 90 ALA A O 1
ATOM 720 N N . TRP A 1 91 ? 0.032 -1.425 -10.740 1.00 98.81 91 TRP A N 1
ATOM 721 C CA . TRP A 1 91 ? -0.947 -1.065 -9.714 1.00 98.81 91 TRP A CA 1
ATOM 722 C C . TRP A 1 91 ? -1.860 -2.233 -9.333 1.00 98.81 91 TRP A C 1
ATOM 724 O O . TRP A 1 91 ? -2.007 -3.201 -10.080 1.00 98.81 91 TRP A O 1
ATOM 734 N N . GLN A 1 92 ? -2.513 -2.117 -8.177 1.00 98.69 92 GLN A N 1
ATOM 735 C CA . GLN A 1 92 ? -3.599 -3.004 -7.772 1.00 98.69 92 GLN A CA 1
ATOM 736 C C . GLN A 1 92 ? -4.564 -2.308 -6.801 1.00 98.69 92 GLN A C 1
ATOM 738 O O . GLN A 1 92 ? -4.150 -1.538 -5.933 1.00 98.69 92 GLN A O 1
ATOM 743 N N . HIS A 1 93 ? -5.854 -2.618 -6.929 1.00 98.38 93 HIS A N 1
ATOM 744 C CA . HIS A 1 93 ? -6.880 -2.332 -5.930 1.00 98.38 93 HIS A CA 1
ATOM 745 C C . HIS A 1 93 ? -7.114 -3.601 -5.109 1.00 98.38 93 HIS A C 1
ATOM 747 O O . HIS A 1 93 ? -7.648 -4.587 -5.606 1.00 98.38 93 HIS A O 1
ATOM 753 N N . ILE A 1 94 ? -6.676 -3.588 -3.853 1.00 98.44 94 ILE A N 1
ATOM 754 C CA . ILE A 1 94 ? -6.714 -4.758 -2.972 1.00 98.44 94 ILE A CA 1
ATOM 755 C C . ILE A 1 94 ? -7.861 -4.590 -1.982 1.00 98.44 94 ILE A C 1
ATOM 757 O O . ILE A 1 94 ? -7.869 -3.631 -1.208 1.00 98.44 94 ILE A O 1
ATOM 761 N N . LEU A 1 95 ? -8.808 -5.529 -1.986 1.00 98.44 95 LEU A N 1
ATOM 762 C CA . LEU A 1 95 ? -9.756 -5.688 -0.884 1.00 98.44 95 LEU A CA 1
ATOM 763 C C . LEU A 1 95 ? -9.001 -6.239 0.330 1.00 98.44 95 LEU A C 1
ATOM 765 O O . LEU A 1 95 ? -8.250 -7.207 0.211 1.00 98.44 95 LEU A O 1
ATOM 769 N N . LEU A 1 96 ? -9.178 -5.614 1.489 1.00 98.25 96 LEU A N 1
ATOM 770 C CA . LEU A 1 96 ? -8.563 -6.062 2.730 1.00 98.25 96 LEU A CA 1
ATOM 771 C C . LEU A 1 96 ? -9.164 -7.419 3.126 1.00 98.25 96 LEU A C 1
ATOM 773 O O . LEU A 1 96 ? -10.389 -7.518 3.228 1.00 98.25 96 LEU A O 1
ATOM 777 N N . PRO A 1 97 ? -8.342 -8.453 3.383 1.00 97.12 97 PRO A N 1
ATOM 778 C CA . PRO A 1 97 ? -8.855 -9.750 3.808 1.00 97.12 97 PRO A CA 1
ATOM 779 C C . PRO A 1 97 ? -9.648 -9.615 5.110 1.00 97.12 97 PRO A C 1
ATOM 781 O O . PRO A 1 97 ? -9.130 -9.088 6.090 1.00 97.12 97 PRO A O 1
ATOM 784 N N . GLU A 1 98 ? -10.889 -10.104 5.153 1.00 94.81 98 GLU A N 1
ATOM 785 C CA . GLU A 1 98 ? -11.759 -9.908 6.324 1.00 94.81 98 GLU A CA 1
ATOM 786 C C . GLU A 1 98 ? -11.185 -10.513 7.615 1.00 94.81 98 GLU A C 1
ATOM 788 O O . GLU A 1 98 ? -11.410 -9.992 8.708 1.00 94.81 98 GLU A O 1
ATOM 793 N N . THR A 1 99 ? -10.395 -11.581 7.484 1.00 94.19 99 THR A N 1
ATOM 794 C CA . THR A 1 99 ? -9.742 -12.293 8.588 1.00 94.19 99 THR A CA 1
ATOM 795 C C . THR A 1 99 ? -8.825 -11.399 9.418 1.00 94.19 99 THR A C 1
ATOM 797 O O . THR A 1 99 ? -8.762 -11.567 10.637 1.00 94.19 99 THR A O 1
ATOM 800 N N . ILE A 1 100 ? -8.196 -10.375 8.823 1.00 97.25 100 ILE A N 1
ATOM 801 C CA . ILE A 1 100 ? -7.328 -9.458 9.582 1.00 97.25 100 ILE A CA 1
ATOM 802 C C . ILE A 1 100 ? -8.108 -8.710 10.666 1.00 97.25 100 ILE A C 1
ATOM 804 O O . ILE A 1 100 ? -7.556 -8.367 11.709 1.00 97.25 100 ILE A O 1
ATOM 808 N N . PHE A 1 101 ? -9.409 -8.478 10.459 1.00 94.19 101 PHE A N 1
ATOM 809 C CA . PHE A 1 101 ? -10.257 -7.793 11.433 1.00 94.19 101 PHE A CA 1
ATOM 810 C C . PHE A 1 101 ? -10.614 -8.663 12.642 1.00 94.19 101 PHE A C 1
ATOM 812 O O . PHE A 1 101 ? -11.051 -8.120 13.654 1.00 94.19 101 PHE A O 1
ATOM 819 N N . ASN A 1 102 ? -10.379 -9.974 12.557 1.00 93.31 102 ASN A N 1
ATOM 820 C CA . ASN A 1 102 ? -10.513 -10.920 13.663 1.00 93.31 102 ASN A CA 1
ATOM 821 C C . ASN A 1 102 ? -9.178 -11.156 14.397 1.00 93.31 102 ASN A C 1
ATOM 823 O O . ASN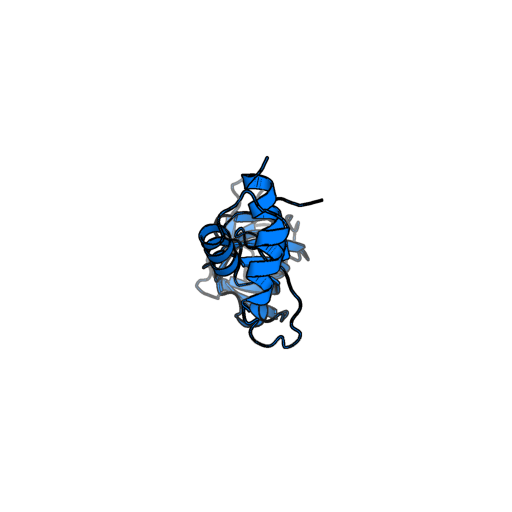 A 1 102 ? -9.117 -11.985 15.301 1.00 93.31 102 ASN A O 1
ATOM 827 N N . GLY A 1 103 ? -8.124 -10.411 14.037 1.00 88.88 103 GLY A N 1
ATOM 828 C CA . GLY A 1 103 ? -6.798 -10.492 14.652 1.00 88.88 103 GLY A CA 1
ATOM 829 C C . GLY A 1 103 ? -5.785 -11.329 13.872 1.00 88.88 103 GLY A C 1
ATOM 830 O O . GLY A 1 103 ? -4.630 -11.412 14.293 1.00 88.88 103 GLY A O 1
ATOM 831 N N . ASP A 1 104 ? -6.176 -11.909 12.735 1.00 95.69 104 ASP A N 1
ATOM 832 C CA . ASP A 1 104 ? -5.255 -12.685 11.911 1.00 95.69 104 ASP A CA 1
ATOM 833 C C . ASP A 1 104 ? -4.211 -11.790 11.231 1.00 95.69 104 ASP A C 1
ATOM 835 O O . ASP A 1 104 ? -4.404 -10.595 10.982 1.00 95.69 104 ASP A O 1
ATOM 839 N N . THR A 1 105 ? -3.081 -12.405 10.897 1.00 97.50 105 THR A N 1
ATOM 840 C CA . THR A 1 105 ? -2.079 -11.822 10.006 1.00 97.50 105 THR A CA 1
ATOM 841 C C . THR A 1 105 ? -2.125 -12.581 8.691 1.00 97.50 105 THR A C 1
ATOM 843 O O . THR A 1 105 ? -1.966 -13.799 8.679 1.00 97.50 105 THR A O 1
ATOM 846 N N . VAL A 1 106 ? -2.352 -11.867 7.592 1.00 98.38 106 VAL A N 1
ATOM 847 C CA . VAL A 1 106 ? -2.412 -12.450 6.248 1.00 98.38 106 VAL A CA 1
ATOM 848 C C . VAL A 1 106 ? -1.141 -12.094 5.505 1.00 98.38 106 VAL A C 1
ATOM 850 O O . VAL A 1 106 ? -0.837 -10.914 5.376 1.00 98.38 106 VAL A O 1
ATOM 853 N N . ASP A 1 107 ? -0.428 -13.103 5.017 1.00 98.56 107 ASP A N 1
ATOM 854 C CA . ASP A 1 107 ? 0.802 -12.970 4.240 1.00 98.56 107 ASP A CA 1
ATOM 855 C C . ASP A 1 107 ? 0.614 -13.631 2.868 1.00 98.56 107 ASP A C 1
ATOM 857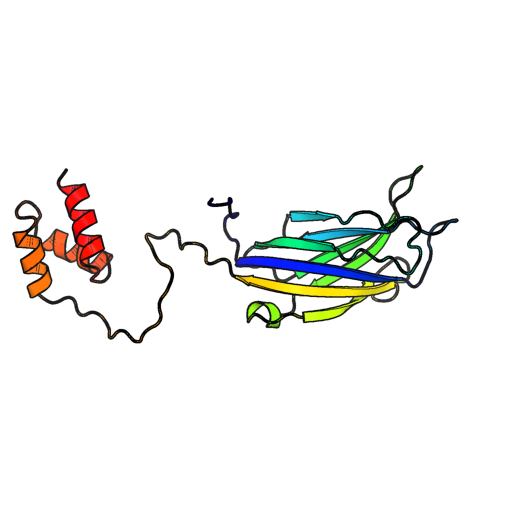 O O . ASP A 1 107 ? 0.464 -14.850 2.801 1.00 98.56 107 ASP A O 1
ATOM 861 N N . ASP A 1 108 ? 0.528 -12.837 1.795 1.00 98.56 108 ASP A N 1
ATOM 862 C CA . ASP A 1 108 ? 0.104 -13.338 0.479 1.00 98.56 108 ASP A CA 1
ATOM 863 C C . ASP A 1 108 ? 0.648 -12.512 -0.706 1.00 98.56 108 ASP A C 1
ATOM 865 O O . ASP A 1 108 ? 1.154 -11.394 -0.552 1.00 98.56 108 ASP A O 1
ATOM 869 N N . TYR A 1 109 ? 0.522 -13.070 -1.912 1.00 98.75 109 TYR A N 1
ATOM 870 C CA . TYR A 1 109 ? 0.900 -12.459 -3.182 1.00 98.75 109 TYR A CA 1
ATOM 871 C C . TYR A 1 109 ? -0.320 -11.927 -3.935 1.00 98.75 109 TYR A C 1
ATOM 873 O O . TYR A 1 109 ? -1.248 -12.658 -4.273 1.00 98.75 109 TYR A O 1
ATOM 881 N N . TYR A 1 110 ? -0.267 -10.649 -4.298 1.00 98.69 110 TYR A N 1
ATOM 882 C CA . TYR A 1 110 ? -1.323 -9.961 -5.032 1.00 98.69 110 TYR A CA 1
ATOM 883 C C . TYR A 1 110 ? -0.874 -9.721 -6.469 1.00 98.69 110 TYR A C 1
ATOM 885 O O . TYR A 1 110 ? 0.181 -9.130 -6.705 1.00 98.69 110 TYR A O 1
ATOM 893 N N . GLN A 1 111 ? -1.669 -10.176 -7.440 1.00 98.69 111 GLN A N 1
ATOM 894 C CA . GLN A 1 111 ? -1.398 -9.924 -8.857 1.00 98.69 111 GLN A CA 1
ATOM 895 C C . GLN A 1 111 ? -1.425 -8.423 -9.141 1.00 98.69 111 GLN A C 1
ATOM 897 O O . GLN A 1 111 ? -2.204 -7.687 -8.544 1.00 98.69 111 GLN A O 1
ATOM 902 N N . LEU A 1 112 ? -0.570 -7.964 -10.045 1.00 98.88 112 LEU A N 1
ATOM 903 C CA . LEU A 1 112 ? -0.471 -6.563 -10.425 1.00 98.88 112 LEU A CA 1
ATOM 904 C C . LEU A 1 112 ? -1.019 -6.361 -11.833 1.00 98.88 112 LEU A C 1
ATOM 906 O O . LEU A 1 112 ? -0.765 -7.153 -12.742 1.00 98.88 112 LEU A O 1
ATOM 910 N N . SER A 1 113 ? -1.741 -5.266 -12.018 1.00 98.81 113 SER A N 1
ATOM 911 C CA . SER A 1 113 ? -2.125 -4.752 -13.328 1.00 98.81 113 SER A CA 1
ATOM 912 C C . SER A 1 113 ? -1.150 -3.669 -13.771 1.00 98.81 113 SER A C 1
ATOM 914 O O . SER A 1 113 ? -0.473 -3.055 -12.949 1.00 98.81 113 SER A O 1
ATOM 916 N N . GLY A 1 114 ? -1.056 -3.440 -15.075 1.00 98.31 114 GLY A N 1
ATOM 917 C CA . GLY A 1 114 ? -0.071 -2.518 -15.621 1.00 98.31 114 GLY A CA 1
ATOM 918 C C . GLY A 1 114 ? -0.202 -2.325 -17.127 1.00 98.31 114 GLY A C 1
ATOM 919 O O . GLY A 1 114 ? -1.199 -2.750 -17.724 1.00 98.31 114 GLY A O 1
ATOM 920 N N . PRO A 1 115 ? 0.805 -1.721 -17.776 1.00 97.81 115 PRO A N 1
ATOM 921 C CA . PRO A 1 115 ? 0.871 -1.621 -19.231 1.00 97.81 115 PRO A CA 1
ATOM 922 C C . PRO A 1 115 ? 0.834 -2.973 -19.974 1.00 97.81 115 PRO A C 1
ATOM 924 O O . PRO A 1 115 ? 0.496 -2.991 -21.157 1.00 97.81 115 PRO A O 1
ATOM 927 N N . GLN A 1 116 ? 1.159 -4.107 -19.332 1.00 97.88 116 GLN A N 1
ATOM 928 C CA . GLN A 1 116 ? 0.968 -5.449 -19.916 1.00 97.88 116 GLN A CA 1
ATOM 929 C C . GLN A 1 116 ? -0.491 -5.947 -19.870 1.00 97.88 116 GLN A C 1
ATOM 931 O O . GLN A 1 116 ? -0.824 -6.962 -20.491 1.00 97.88 116 GLN A O 1
ATOM 936 N N . GLY A 1 117 ? -1.371 -5.236 -19.166 1.00 98.00 117 GLY A N 1
ATOM 937 C CA . GLY A 1 117 ? -2.785 -5.553 -19.005 1.00 98.00 117 GLY A CA 1
ATOM 938 C C . GLY A 1 117 ? -3.159 -5.939 -17.575 1.00 98.00 117 GLY A C 1
ATOM 939 O O . GLY A 1 117 ? -2.347 -5.906 -16.649 1.00 98.00 117 GLY A O 1
ATOM 940 N N . GLU A 1 118 ? -4.426 -6.302 -17.407 1.00 98.38 118 GLU A N 1
ATOM 941 C CA . GLU A 1 118 ? -4.996 -6.685 -16.117 1.00 98.38 118 GLU A CA 1
ATOM 942 C C . GLU A 1 118 ? -4.336 -7.956 -15.570 1.00 98.38 118 GLU A C 1
ATOM 944 O O . GLU A 1 118 ? -4.250 -8.962 -16.277 1.00 98.38 118 GLU A O 1
ATOM 949 N N . ASN A 1 119 ? -3.863 -7.893 -14.321 1.00 98.12 119 ASN A N 1
ATOM 950 C CA . ASN A 1 119 ? -3.206 -8.987 -13.594 1.00 98.12 119 ASN A CA 1
ATOM 951 C C . ASN A 1 119 ? -2.010 -9.625 -14.331 1.00 98.12 119 ASN A C 1
ATOM 953 O O . ASN A 1 119 ? -1.646 -10.776 -14.086 1.00 98.12 119 ASN A O 1
ATOM 957 N N . LYS A 1 120 ? -1.400 -8.883 -15.259 1.00 98.44 120 LYS A N 1
ATOM 958 C CA . LYS A 1 120 ? -0.296 -9.341 -16.113 1.00 98.44 120 LYS A CA 1
ATOM 959 C C . LYS A 1 120 ? 1.029 -8.665 -15.803 1.00 98.44 120 LYS A C 1
ATOM 961 O O . LYS A 1 120 ? 2.012 -8.970 -16.464 1.00 98.44 120 LYS A O 1
ATOM 966 N N . GLU A 1 121 ? 1.075 -7.782 -14.812 1.00 98.44 121 GLU A N 1
ATOM 967 C CA . GLU A 1 121 ? 2.263 -6.998 -14.466 1.00 98.44 121 GLU A CA 1
ATOM 968 C C . GLU A 1 121 ? 3.107 -7.638 -13.351 1.00 98.44 121 GLU A C 1
ATOM 970 O O . GLU A 1 121 ? 4.029 -7.028 -12.815 1.00 98.44 121 GLU A O 1
ATOM 975 N N . GLY A 1 122 ? 2.816 -8.897 -13.017 1.00 98.44 122 GLY A N 1
ATOM 976 C CA . GLY A 1 122 ? 3.539 -9.655 -12.005 1.00 98.44 122 GLY A CA 1
ATOM 977 C C . GLY A 1 122 ? 2.794 -9.726 -10.681 1.00 98.44 122 GLY A C 1
ATOM 978 O O . GLY A 1 122 ? 1.563 -9.716 -10.662 1.00 98.44 122 GLY A O 1
ATOM 979 N N . MET A 1 123 ? 3.530 -9.852 -9.579 1.00 98.69 123 MET A N 1
ATOM 980 C CA . MET A 1 123 ? 2.953 -10.019 -8.242 1.00 98.69 123 MET A CA 1
ATOM 981 C C . MET A 1 123 ? 3.690 -9.181 -7.198 1.00 98.69 123 MET A C 1
ATOM 983 O O . MET A 1 123 ? 4.898 -8.975 -7.307 1.00 98.69 123 MET A O 1
ATOM 987 N N . LEU A 1 124 ? 2.960 -8.737 -6.178 1.00 98.88 124 LEU A N 1
ATOM 988 C CA . LEU A 1 124 ? 3.466 -8.017 -5.012 1.00 98.88 124 LEU A CA 1
ATOM 989 C C . LEU A 1 124 ? 3.211 -8.839 -3.747 1.00 98.88 124 LEU A C 1
ATOM 991 O O . LEU A 1 124 ? 2.077 -9.242 -3.500 1.00 98.88 124 LEU A O 1
ATOM 995 N N . HIS A 1 125 ? 4.249 -9.056 -2.945 1.00 98.88 125 HIS A N 1
ATOM 996 C CA . HIS A 1 125 ? 4.162 -9.774 -1.675 1.00 98.88 125 HIS A CA 1
ATOM 997 C C . HIS A 1 125 ? 3.876 -8.799 -0.532 1.00 98.88 125 HIS A C 1
ATOM 999 O O . HIS A 1 125 ? 4.681 -7.903 -0.252 1.00 98.88 125 HIS A O 1
ATOM 1005 N N . LEU A 1 126 ? 2.722 -8.963 0.120 1.00 98.88 126 LEU A N 1
ATOM 1006 C CA . LEU A 1 126 ? 2.281 -8.113 1.222 1.00 98.88 126 LEU A CA 1
ATOM 1007 C C . LEU A 1 126 ? 1.876 -8.942 2.435 1.00 98.88 126 LEU A C 1
ATOM 1009 O O . LEU A 1 126 ? 1.198 -9.960 2.307 1.00 98.88 126 LEU A O 1
ATOM 1013 N N . THR A 1 127 ? 2.174 -8.406 3.617 1.00 98.81 127 THR A N 1
ATOM 1014 C CA . THR A 1 127 ? 1.547 -8.850 4.861 1.00 98.81 127 THR A CA 1
ATOM 1015 C C . THR A 1 127 ? 0.615 -7.773 5.405 1.00 98.81 127 THR A C 1
ATOM 1017 O O . THR A 1 127 ? 1.015 -6.618 5.570 1.00 98.81 127 THR A O 1
ATOM 1020 N N . PHE A 1 128 ? -0.608 -8.164 5.750 1.00 98.62 128 PHE A N 1
ATOM 1021 C CA . PHE A 1 128 ? -1.590 -7.333 6.432 1.00 98.62 128 PHE A CA 1
ATOM 1022 C C . PHE A 1 128 ? -1.842 -7.832 7.850 1.00 98.62 128 PHE A C 1
ATOM 1024 O O . PHE A 1 128 ? -2.026 -9.025 8.084 1.00 98.62 128 PHE A O 1
ATOM 1031 N N . SER A 1 129 ? -1.930 -6.899 8.790 1.00 97.44 129 SER A N 1
ATOM 1032 C CA . SER A 1 129 ? -2.515 -7.141 10.107 1.00 97.44 129 SER A CA 1
ATOM 1033 C C . SER A 1 129 ? -3.256 -5.901 10.580 1.00 97.44 129 SER A C 1
ATOM 1035 O O . SER A 1 129 ? -2.990 -4.778 10.137 1.00 97.44 129 SER A O 1
ATOM 1037 N N . PHE A 1 130 ? -4.211 -6.089 11.480 1.00 97.56 130 PHE A N 1
ATOM 1038 C CA . PHE A 1 130 ? -5.049 -5.004 11.954 1.00 97.56 130 PHE A CA 1
ATOM 1039 C C . PHE A 1 130 ? -5.151 -5.027 13.475 1.00 97.56 130 PHE A C 1
ATOM 1041 O O . PHE A 1 130 ? -5.421 -6.055 14.087 1.00 97.56 130 PHE A O 1
ATOM 1048 N N . ALA A 1 131 ? -4.940 -3.863 14.081 1.00 94.56 131 ALA A N 1
ATOM 1049 C CA . ALA A 1 131 ? -5.196 -3.640 15.492 1.00 94.56 131 ALA A CA 1
ATOM 1050 C C . ALA A 1 131 ? -6.416 -2.719 15.610 1.00 94.56 131 ALA A C 1
ATOM 1052 O O . ALA A 1 131 ? -6.316 -1.558 15.192 1.00 94.56 131 ALA A O 1
ATOM 1053 N N . PRO A 1 132 ? -7.556 -3.182 16.154 1.00 91.00 132 PRO A N 1
ATOM 1054 C CA . PRO A 1 132 ? -8.670 -2.291 16.425 1.00 91.00 132 PRO A CA 1
ATOM 1055 C C . PRO A 1 132 ? -8.186 -1.188 17.359 1.00 91.00 132 PRO A C 1
ATOM 1057 O O . PRO A 1 132 ? -7.460 -1.430 18.324 1.00 91.00 132 PRO A O 1
ATOM 1060 N N . ILE A 1 133 ? -8.563 0.043 17.043 1.00 83.75 133 ILE A N 1
ATOM 1061 C CA . ILE A 1 133 ? -8.463 1.111 18.020 1.00 83.75 133 ILE A CA 1
ATOM 1062 C C . ILE A 1 133 ? -9.813 1.088 18.691 1.00 83.75 133 ILE A C 1
ATOM 1064 O O . ILE A 1 133 ? -10.825 1.390 18.060 1.00 83.75 133 ILE A O 1
ATOM 1068 N N . GLU A 1 134 ? -9.818 0.707 19.961 1.00 66.75 134 GLU A N 1
ATOM 1069 C CA . GLU A 1 134 ? -10.888 1.117 20.847 1.00 66.75 134 GLU A CA 1
ATOM 1070 C C . GLU A 1 134 ? -10.865 2.639 20.788 1.00 66.75 134 GLU A C 1
ATOM 1072 O O . GLU A 1 134 ? -10.021 3.293 21.405 1.00 66.75 134 GLU A O 1
ATOM 1077 N N . GLN A 1 135 ? -11.722 3.224 19.947 1.00 51.78 135 GLN A N 1
ATOM 1078 C CA . GLN A 1 135 ? -12.060 4.613 20.161 1.00 51.78 135 GLN A CA 1
ATOM 1079 C C . GLN A 1 135 ? -12.515 4.623 21.616 1.00 51.78 135 GLN A C 1
ATOM 1081 O O . GLN A 1 135 ? -13.408 3.830 21.941 1.00 51.78 135 GLN A O 1
ATOM 1086 N N . PRO A 1 136 ? -11.898 5.427 22.506 1.00 44.84 136 PRO A N 1
ATOM 1087 C CA . PRO A 1 136 ? -12.578 5.735 23.741 1.00 44.84 136 PRO A CA 1
ATOM 1088 C C . PRO A 1 136 ? -13.896 6.281 23.240 1.00 44.84 136 PRO A C 1
ATOM 1090 O O . PRO A 1 136 ? -13.899 7.308 22.559 1.00 44.84 136 PRO A O 1
ATOM 1093 N N . VAL A 1 137 ? -14.958 5.490 23.400 1.00 40.75 137 VAL A N 1
ATOM 1094 C CA . VAL A 1 137 ? -16.290 5.859 22.966 1.00 40.75 137 VAL A CA 1
ATOM 1095 C C . VAL A 1 137 ? -16.445 7.221 23.600 1.00 40.75 137 VAL A C 1
ATOM 1097 O O . VAL A 1 137 ? -16.477 7.290 24.818 1.00 40.75 137 VAL A O 1
ATOM 1100 N N . GLN A 1 138 ? -16.411 8.305 22.824 1.00 37.28 138 GLN A N 1
ATOM 1101 C CA . GLN A 1 138 ? -16.768 9.623 23.330 1.00 37.28 138 GLN A CA 1
ATOM 1102 C C . GLN A 1 138 ? -18.297 9.678 23.318 1.00 37.28 138 GLN A C 1
ATOM 1104 O O . GLN A 1 138 ? -18.917 10.483 22.640 1.00 37.28 138 GLN A O 1
ATOM 1109 N N . GLY A 1 139 ? -18.910 8.732 24.026 1.00 44.50 139 GLY A N 1
ATOM 1110 C CA . GLY A 1 139 ? -19.838 9.093 25.080 1.00 44.50 139 GLY A CA 1
ATOM 1111 C C . GLY A 1 139 ? -19.029 9.176 26.380 1.00 44.50 139 GLY A C 1
ATOM 1112 O O . GLY A 1 139 ? -17.833 8.900 26.390 1.00 44.50 139 GLY A O 1
ATOM 1113 N N . PRO A 1 140 ? -19.602 9.563 27.512 1.00 34.88 140 PRO A N 1
ATOM 1114 C CA . PRO A 1 140 ? -18.887 9.402 28.765 1.00 34.88 140 PRO A CA 1
ATOM 1115 C C . PRO A 1 140 ? -18.662 7.900 29.033 1.00 34.88 140 PRO A C 1
ATOM 1117 O O . PRO A 1 140 ? -19.562 7.203 29.484 1.00 34.88 140 PRO A O 1
ATOM 1120 N N . GLY A 1 141 ? -17.444 7.423 28.762 1.00 40.53 141 GLY A N 1
ATOM 1121 C CA . GLY A 1 141 ? -16.828 6.285 29.440 1.00 40.53 141 GLY A CA 1
ATOM 1122 C C . GLY A 1 141 ? -16.864 4.922 28.739 1.00 40.53 141 GLY A C 1
ATOM 1123 O O . GLY A 1 141 ? -17.915 4.394 28.391 1.00 40.53 141 GLY A O 1
ATOM 1124 N N . GLY A 1 142 ? -15.685 4.290 28.708 1.00 34.91 142 GLY A N 1
ATOM 1125 C CA . GLY A 1 142 ? -15.562 2.875 29.067 1.00 34.91 142 GLY A CA 1
ATOM 1126 C C . GLY A 1 142 ? -14.773 1.994 28.098 1.00 34.91 142 GLY A C 1
ATOM 1127 O O . GLY A 1 142 ? -15.259 1.680 27.018 1.00 34.91 142 GLY A 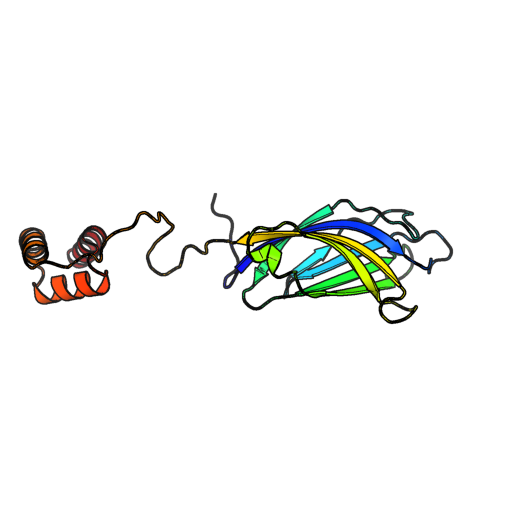O 1
ATOM 1128 N N . VAL A 1 143 ? -13.620 1.493 28.555 1.00 32.75 143 VAL A N 1
ATOM 1129 C CA . VAL A 1 143 ? -13.073 0.184 28.152 1.00 32.75 143 VAL A CA 1
ATOM 1130 C C . VAL A 1 143 ? -13.082 -0.716 29.395 1.00 32.75 143 VAL A C 1
ATOM 1132 O O . VAL A 1 143 ? -12.610 -0.332 30.460 1.00 32.75 143 VAL A O 1
ATOM 1135 N N . ALA A 1 144 ? -13.866 -1.789 29.334 1.00 36.59 144 ALA A N 1
ATOM 1136 C CA . ALA A 1 144 ? -13.434 -3.188 29.325 1.00 36.59 144 ALA A CA 1
ATOM 1137 C C . ALA A 1 144 ? -13.150 -3.841 30.697 1.00 36.59 144 ALA A C 1
ATOM 1139 O O . ALA A 1 144 ? -12.093 -3.669 31.292 1.00 36.59 144 ALA A O 1
ATOM 1140 N N . GLN A 1 145 ? -14.076 -4.716 31.116 1.00 30.80 145 GLN A N 1
ATOM 1141 C CA . GLN A 1 145 ? -13.784 -6.079 31.588 1.00 30.80 145 GLN A CA 1
ATOM 1142 C C . GLN A 1 145 ? -15.074 -6.916 31.540 1.00 30.80 145 GLN A C 1
ATOM 1144 O O . GLN A 1 145 ? -16.022 -6.676 32.286 1.00 30.80 145 GLN A O 1
ATOM 1149 N N . GLN A 1 146 ? -15.111 -7.899 30.636 1.00 34.59 146 GLN A N 1
ATOM 1150 C CA . GLN A 1 146 ? -16.133 -8.943 30.606 1.00 34.59 146 GLN A CA 1
ATOM 1151 C C . GLN A 1 146 ? -15.854 -9.949 31.731 1.00 34.59 146 GLN A C 1
ATOM 1153 O O . GLN A 1 146 ? -15.072 -10.881 31.579 1.00 34.59 146 GLN A O 1
ATOM 1158 N N . ALA A 1 147 ? -16.527 -9.762 32.860 1.00 32.09 147 ALA A N 1
ATOM 1159 C CA . ALA A 1 147 ? -16.969 -10.848 33.723 1.00 32.09 147 ALA A CA 1
ATOM 1160 C C . ALA A 1 147 ? -18.494 -10.736 33.773 1.00 32.09 147 ALA A C 1
ATOM 1162 O O . ALA A 1 147 ? -19.014 -9.626 33.874 1.00 32.09 147 ALA A O 1
ATOM 1163 N N . VAL A 1 148 ? -19.198 -11.857 33.627 1.00 38.31 148 VAL A N 1
ATOM 1164 C CA . VAL A 1 148 ? -20.666 -11.936 33.628 1.00 38.31 148 VAL A CA 1
ATOM 1165 C C . VAL A 1 148 ? -21.209 -11.137 34.823 1.00 38.31 148 VAL A C 1
ATOM 1167 O O . VAL A 1 148 ? -21.034 -11.553 35.964 1.00 38.31 148 VAL A O 1
ATOM 1170 N N . ARG A 1 149 ? -21.798 -9.959 34.584 1.00 33.97 149 ARG A N 1
ATOM 1171 C CA . ARG A 1 149 ? -22.483 -9.175 35.617 1.00 33.97 149 ARG A CA 1
ATOM 1172 C C . ARG A 1 149 ? -23.958 -9.152 35.275 1.00 33.97 149 ARG A C 1
ATOM 1174 O O . ARG A 1 149 ? -24.350 -8.691 34.205 1.00 33.97 149 ARG A O 1
ATOM 1181 N N . GLU A 1 150 ? -24.730 -9.731 36.183 1.00 33.84 150 GLU A N 1
ATOM 1182 C CA . GLU A 1 150 ? -26.187 -9.712 36.200 1.00 33.84 150 GLU A CA 1
ATOM 1183 C C . GLU A 1 150 ? -26.712 -8.282 35.978 1.00 33.84 150 GLU A C 1
ATOM 1185 O O . GLU A 1 150 ? -26.033 -7.314 36.341 1.00 33.84 150 GLU A O 1
ATOM 1190 N N . PRO A 1 151 ? -27.895 -8.116 35.360 1.00 38.53 151 PRO A N 1
ATOM 1191 C CA . PRO A 1 151 ? -28.466 -6.796 35.128 1.00 38.53 151 PRO A CA 1
ATOM 1192 C C . PRO A 1 151 ? -28.631 -6.059 36.464 1.00 38.53 151 PRO A C 1
ATOM 1194 O O . PRO A 1 151 ? -29.371 -6.506 37.338 1.00 38.53 151 PRO A O 1
ATOM 1197 N N . VAL A 1 152 ? -27.920 -4.937 36.611 1.00 49.34 152 VAL A N 1
ATOM 1198 C CA . VAL A 1 152 ? -27.969 -4.067 37.793 1.00 49.34 152 VAL A CA 1
ATOM 1199 C C . VAL A 1 152 ? -29.396 -3.539 37.938 1.00 49.34 152 VAL A C 1
ATOM 1201 O O . VAL A 1 152 ? -29.867 -2.770 37.100 1.00 49.34 152 VAL A O 1
ATOM 1204 N N . GLN A 1 153 ? -30.100 -3.994 38.973 1.00 50.59 153 GLN A N 1
ATOM 1205 C CA . GLN A 1 153 ? -31.425 -3.493 39.326 1.00 50.59 153 GLN A CA 1
ATOM 1206 C C . GLN A 1 153 ? -31.256 -2.239 40.183 1.00 50.59 153 GLN A C 1
ATOM 1208 O O . GLN A 1 153 ? -30.601 -2.294 41.219 1.00 50.59 153 GLN A O 1
ATOM 1213 N N . ILE A 1 154 ? -31.831 -1.116 39.750 1.00 59.47 154 ILE A N 1
ATOM 1214 C CA . ILE A 1 154 ? -31.905 0.110 40.556 1.00 59.47 154 ILE A CA 1
ATOM 1215 C C . ILE A 1 154 ? -32.947 -0.140 41.652 1.00 59.47 154 ILE A C 1
ATOM 1217 O O . ILE A 1 154 ? -34.127 -0.310 41.338 1.00 59.47 154 ILE A O 1
ATOM 1221 N N . THR A 1 155 ? -32.528 -0.208 42.917 1.00 65.81 155 THR A N 1
ATOM 1222 C CA . THR A 1 155 ? -33.430 -0.448 44.057 1.00 65.81 155 THR A CA 1
ATOM 1223 C C . THR A 1 155 ? -33.842 0.870 44.724 1.00 65.81 155 THR A C 1
ATOM 1225 O O . THR A 1 155 ? -33.167 1.891 44.607 1.00 65.81 155 THR A O 1
ATOM 1228 N N . GLU A 1 156 ? -34.970 0.880 45.443 1.00 65.12 156 GLU A N 1
ATOM 1229 C CA . GLU A 1 156 ? -35.427 2.073 46.185 1.00 65.12 156 GLU A CA 1
ATOM 1230 C C . GLU A 1 156 ? -34.463 2.496 47.308 1.00 65.12 156 GLU A C 1
ATOM 1232 O O . GLU A 1 156 ? -34.454 3.660 47.712 1.00 65.12 156 GLU A O 1
ATOM 1237 N N . GLU A 1 157 ? -33.634 1.570 47.797 1.00 69.19 157 GLU A N 1
ATOM 1238 C CA . GLU A 1 157 ? -32.597 1.845 48.796 1.00 69.19 157 GLU A CA 1
ATOM 1239 C C . GLU A 1 157 ? -31.528 2.787 48.234 1.00 69.19 157 GLU A C 1
ATOM 1241 O O . GLU A 1 157 ? -31.142 3.742 48.907 1.00 69.19 157 GLU A O 1
ATOM 1246 N N . ASP A 1 158 ? -31.153 2.601 46.967 1.00 69.94 158 ASP A N 1
ATOM 1247 C CA . ASP A 1 158 ? -30.184 3.453 46.281 1.00 69.94 158 ASP A CA 1
ATOM 1248 C C . ASP A 1 158 ? -30.686 4.900 46.224 1.00 69.94 158 ASP A C 1
ATOM 1250 O O . ASP A 1 158 ? -29.974 5.827 46.599 1.00 69.94 158 ASP A O 1
ATOM 1254 N N . LEU A 1 159 ? -31.951 5.107 45.845 1.00 71.44 159 LEU A N 1
ATOM 1255 C CA . LEU A 1 159 ? -32.566 6.441 45.792 1.00 71.44 159 LEU A CA 1
ATOM 1256 C C . LEU A 1 159 ? -32.582 7.137 47.157 1.00 71.44 159 LEU A C 1
ATOM 1258 O O . LEU A 1 159 ? -32.477 8.364 47.229 1.00 71.44 159 LEU A O 1
ATOM 1262 N N . LYS A 1 160 ? -32.716 6.365 48.239 1.00 74.50 160 LYS A N 1
ATOM 1263 C CA . LYS A 1 160 ? -32.703 6.899 49.599 1.00 74.50 160 LYS A CA 1
ATOM 1264 C C . LYS A 1 160 ? -31.300 7.350 50.013 1.00 74.50 160 LYS A C 1
ATOM 1266 O O . LYS A 1 160 ? -31.179 8.447 50.547 1.00 74.50 160 LYS A O 1
ATOM 1271 N N . GLU A 1 161 ? -30.262 6.571 49.704 1.00 75.94 161 GLU A N 1
ATOM 1272 C CA . GLU A 1 161 ? -28.862 6.944 49.972 1.00 75.94 161 GLU A CA 1
ATOM 1273 C C . GLU A 1 161 ? -28.490 8.274 49.300 1.00 75.94 161 GLU A C 1
ATOM 1275 O O . GLU A 1 161 ? -27.902 9.156 49.927 1.00 75.94 161 GLU A O 1
ATOM 1280 N N . PHE A 1 162 ? -28.889 8.465 48.040 1.00 80.31 162 PHE A N 1
ATOM 1281 C CA . PHE A 1 162 ? -28.612 9.709 47.320 1.00 80.31 162 PHE A CA 1
ATOM 1282 C C . PHE A 1 162 ? -29.392 10.906 47.858 1.00 80.31 162 PHE A C 1
ATOM 1284 O O . PHE A 1 162 ? -28.843 12.004 47.923 1.00 80.31 162 PHE A O 1
ATOM 1291 N N . ALA A 1 163 ? -30.644 10.704 48.269 1.00 72.38 163 ALA A N 1
ATOM 1292 C CA . ALA A 1 163 ? -31.431 11.761 48.895 1.00 72.38 163 ALA A CA 1
ATOM 1293 C C . ALA A 1 163 ? -30.829 12.212 50.239 1.00 72.38 163 ALA A C 1
ATOM 1295 O O . ALA A 1 163 ? -30.905 13.393 50.572 1.00 72.38 163 ALA A O 1
ATOM 1296 N N . ASP A 1 164 ? -30.203 11.296 50.986 1.00 77.69 164 ASP A N 1
ATOM 1297 C CA . ASP A 1 164 ? -29.519 11.615 52.243 1.00 77.69 164 ASP A CA 1
ATOM 1298 C C . ASP A 1 164 ? -28.185 12.351 51.998 1.00 77.69 164 ASP A C 1
ATOM 1300 O O . ASP A 1 164 ? -27.828 13.256 52.755 1.00 77.69 164 ASP A O 1
ATOM 1304 N N . MET A 1 165 ? -27.457 12.006 50.927 1.00 77.44 165 MET A N 1
ATOM 1305 C CA . MET A 1 165 ? -26.201 12.673 50.545 1.00 77.44 165 MET A CA 1
ATOM 1306 C C . MET A 1 165 ? -26.413 14.059 49.921 1.00 77.44 165 MET A C 1
ATOM 1308 O O . MET A 1 165 ? -25.593 14.955 50.125 1.00 77.44 165 MET A O 1
ATOM 1312 N N . PHE A 1 166 ? -27.506 14.243 49.177 1.00 81.06 166 PHE A N 1
ATOM 1313 C CA . PHE A 1 166 ? -27.841 15.478 48.465 1.00 81.06 166 PHE A CA 1
ATOM 1314 C C . PHE A 1 166 ? -29.241 15.969 48.859 1.00 81.06 166 PHE A C 1
ATOM 1316 O O . PHE A 1 166 ? -30.144 15.997 48.023 1.00 81.06 166 PHE A O 1
ATOM 1323 N N . PRO A 1 167 ? -29.448 16.407 50.116 1.00 77.88 167 PRO A N 1
ATOM 1324 C CA . PRO A 1 167 ? -30.767 16.809 50.611 1.00 77.88 167 PRO A CA 1
ATOM 1325 C C . PRO A 1 167 ? -31.333 18.055 49.910 1.00 77.88 167 PRO A C 1
ATOM 1327 O O . PRO A 1 167 ? -32.508 18.377 50.075 1.00 77.88 167 PRO A O 1
ATOM 1330 N N . SER A 1 168 ? -30.505 18.775 49.147 1.00 76.38 168 SER A N 1
ATOM 1331 C CA . SER A 1 168 ? -30.901 19.917 48.321 1.00 76.38 168 SER A CA 1
ATOM 1332 C C . SER A 1 168 ? -31.423 19.532 46.932 1.00 76.38 168 SER A C 1
ATOM 1334 O O . SER A 1 168 ? -31.974 20.396 46.252 1.00 76.38 168 SER A O 1
ATOM 1336 N N . VAL A 1 169 ? -31.261 18.276 46.498 1.00 77.69 169 VAL A N 1
ATOM 1337 C CA . VAL A 1 169 ? -31.672 17.808 45.167 1.00 77.69 169 VAL A CA 1
ATOM 1338 C C . VAL A 1 169 ? -32.933 16.954 45.273 1.00 77.69 169 VAL A C 1
ATOM 1340 O O . VAL A 1 169 ? -33.036 16.067 46.118 1.00 77.69 169 VAL A O 1
ATOM 1343 N N . ASP A 1 170 ? -33.908 17.220 44.401 1.00 80.00 170 ASP A N 1
ATOM 1344 C CA . ASP A 1 170 ? -35.179 16.496 44.389 1.00 80.00 170 ASP A CA 1
ATOM 1345 C C . ASP A 1 170 ? -34.987 15.016 44.008 1.00 80.00 170 ASP A C 1
ATOM 1347 O O . ASP A 1 170 ? -34.207 14.668 43.116 1.00 80.00 170 ASP A O 1
ATOM 1351 N N . LYS A 1 171 ? -35.746 14.131 44.656 1.00 74.94 171 LYS A N 1
ATOM 1352 C CA . LYS A 1 171 ? -35.691 12.678 44.459 1.00 74.94 171 LYS A CA 1
ATOM 1353 C C . LYS A 1 171 ? -36.037 12.269 43.031 1.00 74.94 171 LYS A C 1
ATOM 1355 O O . LYS A 1 171 ? -35.494 11.282 42.537 1.00 74.94 171 LYS A O 1
ATOM 1360 N N . GLU A 1 172 ? -36.909 13.016 42.355 1.00 75.75 172 GLU A N 1
ATOM 1361 C CA . GLU A 1 172 ? -37.236 12.757 40.947 1.00 75.75 172 GLU A CA 1
ATOM 1362 C C . GLU A 1 172 ? -36.049 13.052 40.021 1.00 75.75 172 GLU A C 1
ATOM 1364 O O . GLU A 1 172 ? -35.800 12.307 39.075 1.00 75.75 172 GLU A O 1
ATOM 1369 N N . VAL A 1 173 ? -35.258 14.081 40.337 1.00 78.12 173 VAL A N 1
ATOM 1370 C CA . VAL A 1 173 ? -34.042 14.428 39.588 1.00 78.12 173 VAL A CA 1
ATOM 1371 C C . VAL A 1 173 ? -32.962 13.375 39.819 1.00 78.12 173 VAL A C 1
ATOM 1373 O O . VAL A 1 173 ? -32.362 12.889 38.862 1.00 78.12 173 VAL A O 1
ATOM 1376 N N . VAL A 1 174 ? -32.773 12.949 41.071 1.00 76.75 174 VAL A N 1
ATOM 1377 C CA . VAL A 1 174 ? -31.869 11.844 41.429 1.00 76.75 174 VAL A CA 1
ATOM 1378 C C . VAL A 1 174 ? -32.239 10.566 40.667 1.00 76.75 174 VAL A C 1
ATOM 1380 O O . VAL A 1 174 ? -31.361 9.910 40.106 1.00 76.75 174 VAL A O 1
ATOM 1383 N N . LYS A 1 175 ? -33.535 10.239 40.582 1.00 74.88 175 LYS A N 1
ATOM 1384 C CA . LYS A 1 175 ? -34.030 9.077 39.834 1.00 74.88 175 LYS A CA 1
ATOM 1385 C C . LYS A 1 175 ? -33.767 9.193 38.332 1.00 74.88 175 LYS A C 1
ATOM 1387 O O . LYS A 1 175 ? -33.236 8.251 37.754 1.00 74.88 175 LYS A O 1
ATOM 1392 N N . CYS A 1 176 ? -34.072 10.336 37.717 1.00 74.06 176 CYS A N 1
ATOM 1393 C CA . CYS A 1 176 ? -33.789 10.576 36.300 1.00 74.06 176 CYS A CA 1
ATOM 1394 C C . CYS A 1 176 ? -32.297 10.431 35.978 1.00 74.06 176 CYS A C 1
ATOM 1396 O O . CYS A 1 176 ? -31.949 9.816 34.975 1.00 74.06 176 CYS A O 1
ATOM 1398 N N . ILE A 1 177 ? -31.410 10.944 36.835 1.00 74.94 177 ILE A N 1
ATOM 1399 C CA . ILE A 1 177 ? -29.959 10.839 36.629 1.00 74.94 177 ILE A CA 1
ATOM 1400 C C . ILE A 1 177 ? -29.493 9.390 36.801 1.00 74.94 177 ILE A C 1
ATOM 1402 O O . ILE A 1 177 ? -28.711 8.907 35.987 1.00 74.94 177 ILE A O 1
ATOM 1406 N N . LEU A 1 178 ? -30.000 8.659 37.797 1.00 74.19 178 LEU A N 1
ATOM 1407 C CA . LEU A 1 178 ? -29.705 7.229 37.959 1.00 74.19 178 LEU A CA 1
ATOM 1408 C C . LEU A 1 178 ? -30.169 6.405 36.755 1.00 74.19 178 LEU A C 1
ATOM 1410 O O . LEU A 1 178 ? -29.425 5.543 36.285 1.00 74.19 178 LEU A O 1
ATOM 1414 N N . GLU A 1 179 ? -31.366 6.675 36.233 1.00 71.75 179 GLU A N 1
ATOM 1415 C CA . GLU A 1 179 ? -31.890 6.031 35.025 1.00 71.75 179 GLU A CA 1
ATOM 1416 C C . GLU A 1 179 ? -31.045 6.388 33.792 1.00 71.75 179 GLU A C 1
ATOM 1418 O O . GLU A 1 179 ? -30.641 5.497 33.040 1.00 71.75 179 GLU A O 1
ATOM 1423 N N . GLU A 1 180 ? -30.685 7.664 33.626 1.00 70.75 180 GLU A N 1
ATOM 1424 C CA . GLU A 1 180 ? -29.820 8.141 32.542 1.00 70.75 180 GLU A CA 1
ATOM 1425 C C . GLU A 1 180 ? -28.431 7.487 32.599 1.00 70.75 180 GLU A C 1
ATOM 1427 O O . GLU A 1 180 ? -27.882 7.071 31.575 1.00 70.75 180 GLU A O 1
ATOM 1432 N N . LYS A 1 181 ? -27.867 7.333 33.801 1.00 75.06 181 LYS A N 1
ATOM 1433 C CA . LYS A 1 181 ? -26.567 6.689 34.025 1.00 75.06 181 LYS A CA 1
ATOM 1434 C C . LYS A 1 181 ? -26.666 5.167 34.182 1.00 75.06 181 LYS A C 1
ATOM 1436 O O . LYS A 1 181 ? -25.682 4.535 34.565 1.00 75.06 181 LYS A O 1
ATOM 1441 N N . ARG A 1 182 ? -27.815 4.557 33.850 1.00 70.50 182 ARG A N 1
ATOM 1442 C CA . ARG A 1 182 ? -28.065 3.100 33.877 1.00 70.50 182 ARG A CA 1
ATOM 1443 C C . ARG A 1 182 ? -27.718 2.436 35.220 1.00 70.50 182 ARG A C 1
ATOM 1445 O O . ARG A 1 182 ? -27.113 1.367 35.247 1.00 70.50 182 ARG A O 1
ATOM 1452 N N . GLY A 1 183 ? -28.069 3.080 36.332 1.00 64.31 183 GLY A N 1
ATOM 1453 C CA . GLY A 1 183 ? -27.827 2.580 37.689 1.00 64.31 183 GLY A CA 1
ATOM 1454 C C . GLY A 1 183 ? -26.385 2.741 38.179 1.00 64.31 183 GLY A C 1
ATOM 1455 O O . GLY A 1 183 ? -26.011 2.182 39.208 1.00 64.31 183 GLY A O 1
ATOM 1456 N N . ASN A 1 184 ? -25.548 3.500 37.464 1.00 71.31 184 ASN A N 1
ATOM 1457 C CA . ASN A 1 184 ? -24.188 3.785 37.902 1.00 71.31 184 ASN A CA 1
ATOM 1458 C C . ASN A 1 184 ? -24.188 4.830 39.034 1.00 71.31 184 ASN A C 1
ATOM 1460 O O . ASN A 1 184 ? -24.274 6.039 38.793 1.00 71.31 184 ASN A O 1
ATOM 1464 N N . LYS A 1 185 ? -24.069 4.344 40.276 1.00 75.12 185 LYS A N 1
ATOM 1465 C CA . LYS A 1 185 ? -24.052 5.163 41.496 1.00 75.12 185 LYS A CA 1
ATOM 1466 C C . LYS A 1 185 ? -22.943 6.222 41.493 1.00 75.12 185 LYS A C 1
ATOM 1468 O O . LYS A 1 185 ? -23.202 7.377 41.804 1.00 75.12 185 LYS A O 1
ATOM 1473 N N . GLU A 1 186 ? -21.726 5.863 41.093 1.00 75.62 186 GLU A N 1
ATOM 1474 C CA . GLU A 1 186 ? -20.563 6.763 41.126 1.00 75.62 186 GLU A CA 1
ATOM 1475 C C . GLU A 1 186 ? -20.694 7.908 40.111 1.00 75.62 186 GLU A C 1
ATOM 1477 O O . GLU A 1 186 ? -20.468 9.074 40.435 1.00 75.62 186 GLU A O 1
ATOM 1482 N N . ALA A 1 187 ? -21.160 7.595 38.898 1.00 72.88 187 ALA A N 1
ATOM 1483 C CA . ALA A 1 187 ? -21.466 8.610 37.892 1.00 72.88 187 ALA A CA 1
ATOM 1484 C C . ALA A 1 187 ? -22.611 9.538 38.334 1.00 72.88 187 ALA A C 1
ATOM 1486 O O . ALA A 1 187 ? -22.594 10.727 38.016 1.00 72.88 187 ALA A O 1
ATOM 1487 N N . THR A 1 188 ? -23.579 9.008 39.089 1.00 78.12 188 THR A N 1
ATOM 1488 C CA . THR A 1 188 ? -24.687 9.789 39.656 1.00 78.12 188 THR A CA 1
ATOM 1489 C C . THR A 1 188 ? -24.185 10.751 40.737 1.00 78.12 188 THR A C 1
ATOM 1491 O O . THR A 1 188 ? -24.538 11.925 40.691 1.00 78.12 188 THR A O 1
ATOM 1494 N N . VAL A 1 189 ? -23.312 10.306 41.657 1.00 77.81 189 VAL A N 1
ATOM 1495 C CA . VAL A 1 189 ? -22.694 11.185 42.675 1.00 77.81 189 VAL A CA 1
ATOM 1496 C C . VAL A 1 189 ? -21.992 12.368 42.005 1.00 77.81 189 VAL A C 1
ATOM 1498 O O . VAL A 1 189 ? -22.220 13.511 42.390 1.00 77.81 189 VAL A O 1
ATOM 1501 N N . ASN A 1 190 ? -21.169 12.108 40.985 1.00 78.94 190 ASN A N 1
ATOM 1502 C CA . ASN A 1 190 ? -20.413 13.163 40.308 1.00 78.94 190 ASN A CA 1
ATOM 1503 C C . ASN A 1 190 ? -21.331 14.164 39.591 1.00 78.94 190 ASN A C 1
ATOM 1505 O O . ASN A 1 190 ? -21.133 15.367 39.725 1.00 78.94 190 ASN A O 1
ATOM 1509 N N . ALA A 1 191 ? -22.374 13.686 38.905 1.00 80.69 191 ALA A N 1
ATOM 1510 C CA . ALA A 1 191 ? -23.355 14.564 38.267 1.00 80.69 191 ALA A CA 1
ATOM 1511 C C . ALA A 1 191 ? -24.113 15.430 39.291 1.00 80.69 191 ALA A C 1
ATOM 1513 O O . ALA A 1 191 ? -24.325 16.618 39.064 1.00 80.69 191 ALA A O 1
ATOM 1514 N N . LEU A 1 192 ? -24.481 14.864 40.444 1.00 79.19 192 LEU A N 1
ATOM 1515 C CA . LEU A 1 192 ? -25.158 15.605 41.511 1.00 79.19 192 LEU A CA 1
ATOM 1516 C C . LEU A 1 192 ? -24.234 16.631 42.187 1.00 79.19 192 LEU A C 1
ATOM 1518 O O . LEU A 1 192 ? -24.689 17.721 42.530 1.00 79.19 192 LEU A O 1
ATOM 1522 N N . LEU A 1 193 ? -22.938 16.331 42.331 1.00 79.38 193 LEU A N 1
ATOM 1523 C CA . LEU A 1 193 ? -21.932 17.275 42.838 1.00 79.38 193 LEU A CA 1
ATOM 1524 C C . LEU A 1 193 ? -21.730 18.464 41.895 1.00 79.38 193 LEU A C 1
ATOM 1526 O O . LEU A 1 193 ? -21.599 19.588 42.366 1.00 79.38 193 LEU A O 1
ATOM 1530 N N . GLU A 1 194 ? -21.737 18.240 40.580 1.00 79.19 194 GLU A N 1
ATOM 1531 C CA . GLU A 1 194 ? -21.642 19.320 39.587 1.00 79.19 194 GLU A CA 1
ATOM 1532 C C . GLU A 1 194 ? -22.882 20.222 39.582 1.00 79.19 194 GLU A C 1
ATOM 1534 O O . GLU A 1 194 ? -22.776 21.412 39.304 1.00 79.19 194 GLU A O 1
ATOM 1539 N N . MET A 1 195 ? -24.054 19.679 39.923 1.00 70.38 195 MET A N 1
AT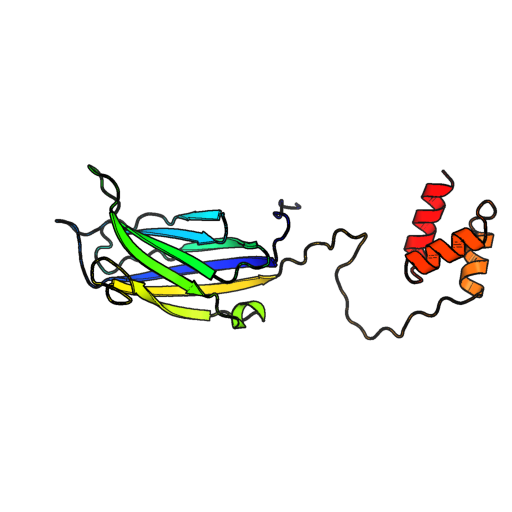OM 1540 C CA . MET A 1 195 ? -25.302 20.444 40.019 1.00 70.38 195 MET A CA 1
ATOM 1541 C C . MET A 1 195 ? -25.468 21.197 41.345 1.00 70.38 195 MET A C 1
ATOM 1543 O O . MET A 1 195 ? -26.339 22.060 41.444 1.00 70.38 195 MET A O 1
ATOM 1547 N N . THR A 1 196 ? -24.686 20.848 42.372 1.00 63.66 196 THR A N 1
ATOM 1548 C CA . THR A 1 196 ? -24.787 21.422 43.726 1.00 63.66 196 THR A CA 1
ATOM 1549 C C . THR A 1 196 ? -23.637 22.368 44.090 1.00 63.66 196 THR A C 1
ATOM 1551 O O . THR A 1 196 ? -23.645 22.906 45.200 1.00 63.66 196 THR A O 1
ATOM 1554 N N . GLN A 1 197 ? -22.689 22.600 43.171 1.00 55.66 197 GLN A N 1
ATOM 1555 C CA . GLN A 1 197 ? -21.653 23.643 43.263 1.00 55.66 197 GLN A CA 1
ATOM 1556 C C . GLN A 1 197 ? -22.118 25.007 42.745 1.00 55.66 197 GLN A C 1
ATOM 1558 O O . GLN A 1 197 ? -22.935 25.052 41.800 1.00 55.66 197 GLN A O 1
#

InterPro domains:
  IPR000008 C2 domain [PF00168] (11-112)
  IPR000008 C2 domain [PS50004] (1-110)
  IPR000008 C2 domain [SM00239] (12-109)
  IPR003892 Ubiquitin system component CUE [PF02845] (155-196)
  IPR003892 Ubiquitin system component CUE [PS51140] (154-197)
  IPR003892 Ubiquitin system component CUE [SM00546] (154-196)
  IPR009060 UBA-like superfamily [SSF46934] (147-196)
  IPR035892 C2 domain superfamily [G3DSA:2.60.40.150] (9-133)
  IPR035892 C2 domain superfamily [SSF49562] (8-135)
  IPR037301 Toll-interacting protein, C2 domain [cd04016] (10-130)
  IPR041799 Toll-interacting protein, CUE domain [cd14363] (155-195)